Protein AF-A0AAJ7J3C4-F1 (afdb_monomer_lite)

Radius of gyration: 23.17 Å; chains: 1; bounding box: 65×48×84 Å

Foldseek 3Di:
DPDADDQPDAEDEDEDQVAAEDDLCPLARHQHQHHEYHYDHYNHAEDDQSVLVNNQNHAEYEYYYDNYQHAAYADSWDDLEGPDPRTHAYQYYAQAPYEYADALRCLVLVVNLVSNLVHLVVVVVVVVVVPVPDDDDDDPPDPSPPPVRLVRQCRYFHPNPPGHGNNVCSVPPYCNDPDPPDPPPDPPPDDPPDPDDPPPPDDD

Organism: NCBI:txid156304

InterPro domains:
  IPR032675 Leucine-rich repeat domain superfamily [G3DSA:3.80.10.10] (1-176)

Secondary structure (DSSP, 8-state):
--S---TT--EEEEEETT-----TTTTTT---SEEEEEEEEE---EE-THHHHT-TT--EEEEEEES----EE-----SSSTT-TT--EEEEEE-TT-EE--STTTTHHHHHHHHHHHHHHHHHHHHHHHHTS------TT--TT--HHHHHHHS-EETTTTT-BHHHHHHHT----S---------S-----SSSSSSSSS--

pLDDT: mean 82.25, std 18.56, range [38.56, 98.06]

Sequence (204 aa):
MKGRFPNKLFNVTLTGRALKDISPDILRGIRNPHLHFGMYNTSVSTVPKDVFDNAEWVRNVTVHLHHSDVRTLNNPSNGYKPGVPGKRFLLKLTVAGNYFTCDCDIGWMEDWQRKHRQYQEDRCTTYSEFKNFERDEEDDEFDCWDNGWDDDLRESFCLNKNNMSVLEALKTDLECGWGAADSVQAPHRSLLFFFFFFFVTVIY

Structure (mmCIF, N/CA/C/O backbone):
data_AF-A0AAJ7J3C4-F1
#
_entry.id   AF-A0AAJ7J3C4-F1
#
loop_
_atom_site.group_PDB
_atom_site.id
_atom_site.type_symbol
_atom_site.label_atom_id
_atom_site.label_alt_id
_atom_site.label_comp_id
_atom_site.label_asym_id
_atom_site.label_entity_id
_atom_site.label_seq_id
_atom_site.pdbx_PDB_ins_code
_atom_site.Cartn_x
_atom_site.Cartn_y
_atom_site.Cartn_z
_atom_site.occupancy
_atom_site.B_iso_or_equiv
_atom_site.auth_seq_id
_atom_site.auth_comp_id
_atom_site.auth_asym_id
_atom_site.auth_atom_id
_atom_site.pdbx_PDB_model_num
ATOM 1 N N . MET A 1 1 ? 3.511 -17.765 -4.294 1.00 56.00 1 MET A N 1
ATOM 2 C CA . MET A 1 1 ? 3.563 -18.740 -5.418 1.00 56.00 1 MET A CA 1
ATOM 3 C C . MET A 1 1 ? 5.011 -18.975 -5.843 1.00 56.00 1 MET A C 1
ATOM 5 O O . MET A 1 1 ? 5.802 -18.043 -5.787 1.00 56.00 1 MET A O 1
ATOM 9 N N . LYS A 1 2 ? 5.386 -20.193 -6.262 1.00 68.44 2 LYS A N 1
ATOM 10 C CA . LYS A 1 2 ? 6.711 -20.451 -6.857 1.00 68.44 2 LYS A CA 1
ATOM 11 C C . LYS A 1 2 ? 6.602 -20.294 -8.374 1.00 68.44 2 LYS A C 1
ATOM 13 O O . LYS A 1 2 ? 6.032 -21.155 -9.032 1.00 68.44 2 LYS A O 1
ATOM 18 N N . GLY A 1 3 ? 7.098 -19.188 -8.919 1.00 85.00 3 GLY A N 1
ATOM 19 C CA . GLY A 1 3 ? 7.052 -18.930 -10.357 1.00 85.00 3 GLY A CA 1
ATOM 20 C C . GLY A 1 3 ? 7.262 -17.460 -10.701 1.00 85.00 3 GLY A C 1
ATOM 21 O O . GLY A 1 3 ? 7.328 -16.608 -9.820 1.00 85.00 3 GLY A O 1
ATOM 22 N N . ARG A 1 4 ? 7.390 -17.168 -11.996 1.00 92.38 4 ARG A N 1
ATOM 23 C CA . ARG A 1 4 ? 7.433 -15.798 -12.521 1.00 92.38 4 ARG A CA 1
ATOM 24 C C . ARG A 1 4 ? 6.117 -15.508 -13.226 1.00 92.38 4 ARG A C 1
ATOM 26 O O . ARG A 1 4 ? 5.722 -16.278 -14.099 1.00 92.38 4 ARG A O 1
ATOM 33 N N . PHE A 1 5 ? 5.486 -14.384 -12.909 1.00 94.38 5 PHE A N 1
ATOM 34 C CA . PHE A 1 5 ? 4.333 -13.905 -13.665 1.00 94.38 5 PHE A CA 1
ATOM 35 C C . PHE A 1 5 ? 4.769 -13.348 -15.031 1.00 94.38 5 PHE A C 1
ATOM 37 O O . PHE A 1 5 ? 5.939 -12.975 -15.207 1.00 94.38 5 PHE A O 1
ATOM 44 N N . PRO A 1 6 ? 3.869 -13.276 -16.028 1.00 95.19 6 PRO A N 1
ATOM 45 C CA . PRO A 1 6 ? 4.148 -12.617 -17.303 1.00 95.19 6 PRO A CA 1
ATOM 46 C C . PRO A 1 6 ? 4.617 -11.165 -17.114 1.00 95.19 6 PRO A C 1
ATOM 48 O O . PRO A 1 6 ? 4.093 -10.451 -16.266 1.00 95.19 6 PRO A O 1
ATOM 51 N N . ASN A 1 7 ? 5.563 -10.694 -17.936 1.00 95.44 7 ASN A N 1
ATOM 52 C CA . ASN A 1 7 ? 6.102 -9.322 -17.838 1.00 95.44 7 ASN A CA 1
ATOM 53 C C . ASN A 1 7 ? 5.032 -8.230 -18.021 1.00 95.44 7 ASN A C 1
ATOM 55 O O . ASN A 1 7 ? 5.183 -7.119 -17.523 1.00 95.44 7 ASN A O 1
ATOM 59 N N . LYS A 1 8 ? 3.956 -8.545 -18.749 1.00 96.38 8 LYS A N 1
ATOM 60 C CA . LYS A 1 8 ? 2.847 -7.625 -19.019 1.00 96.38 8 LYS A CA 1
ATOM 61 C C . LYS A 1 8 ? 1.764 -7.639 -17.934 1.00 96.38 8 LYS A C 1
ATOM 63 O O . LYS A 1 8 ? 0.839 -6.849 -18.033 1.00 96.38 8 LYS A O 1
ATOM 68 N N . LEU A 1 9 ? 1.839 -8.520 -16.932 1.00 96.50 9 LEU A N 1
ATOM 69 C CA . LEU A 1 9 ? 0.850 -8.544 -15.854 1.00 96.50 9 LEU A CA 1
ATOM 70 C C . LEU A 1 9 ? 1.076 -7.348 -14.925 1.00 96.50 9 LEU A C 1
ATOM 72 O O . LEU A 1 9 ? 2.090 -7.305 -14.233 1.00 96.50 9 LEU A O 1
ATOM 76 N N . PHE A 1 10 ? 0.124 -6.418 -14.905 1.00 96.50 10 PHE A N 1
ATOM 77 C CA . PHE A 1 10 ? 0.152 -5.236 -14.040 1.00 96.50 10 PHE A CA 1
ATOM 78 C C . PHE A 1 10 ? -1.091 -5.103 -13.154 1.00 96.50 10 PHE A C 1
ATOM 80 O O . PHE A 1 10 ? -1.044 -4.366 -12.184 1.00 96.50 10 PHE A O 1
ATOM 87 N N . ASN A 1 11 ? -2.196 -5.791 -13.455 1.00 97.94 11 ASN A N 1
ATOM 88 C CA . ASN A 1 11 ? -3.436 -5.714 -12.680 1.00 97.94 11 ASN A CA 1
ATOM 89 C C . ASN A 1 11 ? -3.712 -7.057 -11.992 1.00 97.94 11 ASN A C 1
ATOM 91 O O . ASN A 1 11 ? -3.783 -8.093 -12.654 1.00 97.94 11 ASN A O 1
ATOM 95 N N . VAL A 1 12 ? -3.856 -7.026 -10.668 1.00 96.75 12 VAL A N 1
ATOM 96 C CA . VAL A 1 12 ? -4.218 -8.166 -9.827 1.00 96.75 12 VAL A CA 1
ATOM 97 C C . VAL A 1 12 ? -5.393 -7.745 -8.955 1.00 96.75 12 VAL A C 1
ATOM 99 O O . VAL A 1 12 ? -5.221 -6.972 -8.017 1.00 96.75 12 VAL A O 1
ATOM 102 N N . THR A 1 13 ? -6.582 -8.267 -9.250 1.00 96.56 13 THR A N 1
ATOM 103 C CA . THR A 1 13 ? -7.790 -8.017 -8.454 1.00 96.56 13 THR A CA 1
ATOM 104 C C . THR A 1 13 ? -8.270 -9.315 -7.815 1.00 96.56 13 THR A C 1
ATOM 106 O O . THR A 1 13 ? -8.479 -10.312 -8.507 1.00 96.56 13 THR A O 1
ATOM 109 N N . LEU A 1 14 ? -8.448 -9.305 -6.495 1.00 95.75 14 LEU A N 1
ATOM 110 C CA . LEU A 1 14 ? -8.969 -10.428 -5.720 1.00 95.75 14 LEU A CA 1
ATOM 111 C C . LEU A 1 14 ? -10.430 -10.171 -5.359 1.00 95.75 14 LEU A C 1
ATOM 113 O O . LEU A 1 14 ? -10.781 -9.083 -4.903 1.00 95.75 14 LEU A O 1
ATOM 117 N N . THR A 1 15 ? -11.284 -11.177 -5.551 1.00 95.69 15 THR A N 1
ATOM 118 C CA . THR A 1 15 ? -12.716 -11.063 -5.256 1.00 95.69 15 THR A CA 1
ATOM 119 C C . THR A 1 15 ? -13.266 -12.317 -4.594 1.00 95.69 15 THR A C 1
ATOM 121 O O . THR A 1 15 ? -12.734 -13.414 -4.773 1.00 95.69 15 THR A O 1
ATOM 124 N N . GLY A 1 16 ? -14.353 -12.147 -3.840 1.00 94.38 16 GLY A N 1
ATOM 125 C CA . GLY A 1 16 ? -15.137 -13.243 -3.280 1.00 94.38 16 GLY A CA 1
ATOM 126 C C . GLY A 1 16 ? -15.104 -13.305 -1.754 1.00 94.38 16 GLY A C 1
ATOM 127 O O . GLY A 1 16 ? -14.047 -13.342 -1.127 1.00 94.38 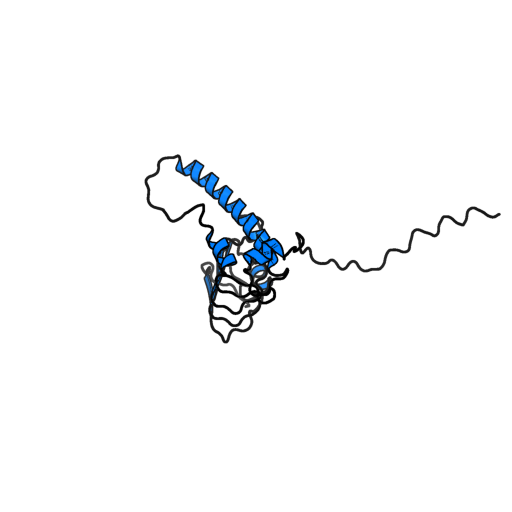16 GLY A O 1
ATOM 128 N N . ARG A 1 17 ? -16.292 -13.416 -1.149 1.00 93.75 17 ARG A N 1
ATOM 129 C CA . ARG A 1 17 ? -16.499 -13.428 0.314 1.00 93.75 17 ARG A CA 1
ATOM 130 C C . ARG A 1 17 ? -15.908 -14.645 1.026 1.00 93.75 17 ARG A C 1
ATOM 132 O O . ARG A 1 17 ? -15.721 -14.634 2.234 1.00 93.75 17 ARG A O 1
ATOM 139 N N . ALA A 1 18 ? -15.624 -15.717 0.289 1.00 95.88 18 ALA A N 1
ATOM 140 C CA . ALA A 1 18 ? -14.957 -16.888 0.851 1.00 95.88 18 ALA A CA 1
ATOM 141 C C . ALA A 1 18 ? -13.453 -16.651 1.090 1.00 95.88 18 ALA A C 1
ATOM 143 O O . ALA A 1 18 ? -12.836 -17.412 1.834 1.00 95.88 18 ALA A O 1
ATOM 144 N N . LEU A 1 19 ? -12.867 -15.611 0.480 1.00 95.50 19 LEU A N 1
ATOM 145 C CA . LEU A 1 19 ? -11.480 -15.225 0.71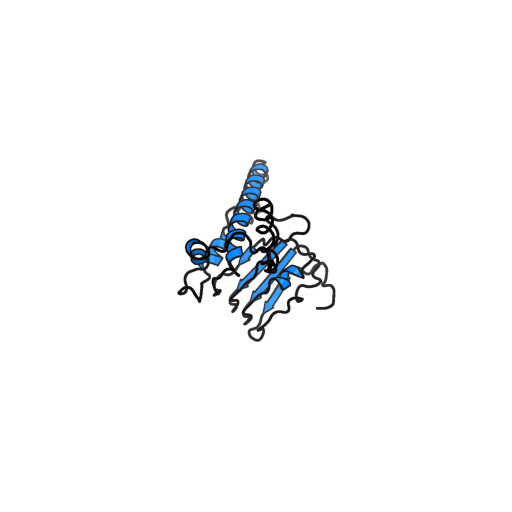1 1.00 95.50 19 LEU A CA 1
ATOM 146 C C . LEU A 1 19 ? -11.373 -14.525 2.070 1.00 95.50 19 LEU A C 1
ATOM 148 O O . LEU A 1 19 ? -11.878 -13.416 2.238 1.00 95.50 19 LEU A O 1
ATOM 152 N N . LYS A 1 20 ? -10.730 -15.199 3.026 1.00 94.62 20 LYS A N 1
ATOM 153 C CA . LYS A 1 20 ? -10.560 -14.734 4.413 1.00 94.62 20 LYS A CA 1
ATOM 154 C C . LYS A 1 20 ? -9.136 -14.306 4.746 1.00 94.62 20 LYS A C 1
ATOM 156 O O . LYS A 1 20 ? -8.932 -13.579 5.708 1.00 94.62 20 LYS A O 1
ATOM 161 N N . ASP A 1 21 ? -8.169 -14.774 3.966 1.00 94.50 21 ASP A N 1
ATOM 162 C CA . ASP A 1 21 ? -6.751 -14.518 4.184 1.00 94.50 21 ASP A CA 1
ATOM 163 C C . ASP A 1 21 ? -6.029 -14.347 2.844 1.00 94.50 21 ASP A C 1
ATOM 165 O O . ASP A 1 21 ? -6.485 -14.845 1.807 1.00 94.50 21 ASP A O 1
ATOM 169 N N . ILE A 1 22 ? -4.906 -13.636 2.875 1.00 94.62 22 ILE A N 1
ATOM 170 C CA . ILE A 1 22 ? -4.058 -13.365 1.724 1.00 94.62 22 ILE A CA 1
ATOM 171 C C . ILE A 1 22 ? -2.633 -13.834 2.005 1.00 94.62 22 ILE A C 1
ATOM 173 O O . ILE A 1 22 ? -1.995 -13.457 2.982 1.00 94.62 22 ILE A O 1
ATOM 177 N N . SER A 1 23 ? -2.100 -14.657 1.103 1.00 94.69 23 SER A N 1
ATOM 178 C CA . SER A 1 23 ? -0.726 -15.134 1.240 1.00 94.69 23 SER A CA 1
ATOM 179 C C . SER A 1 23 ? 0.275 -13.977 1.081 1.00 94.69 23 SER A C 1
ATOM 181 O O . SER A 1 23 ? 0.196 -13.256 0.081 1.00 94.69 23 SER A O 1
ATOM 183 N N . PRO A 1 24 ? 1.289 -13.866 1.961 1.00 95.69 24 PRO A N 1
ATOM 184 C CA . PRO A 1 24 ? 2.399 -12.920 1.808 1.00 95.69 24 PRO A CA 1
ATOM 185 C C . PRO A 1 24 ? 3.118 -13.012 0.453 1.00 95.69 24 PRO A C 1
ATOM 187 O O . PRO A 1 24 ? 3.606 -12.020 -0.078 1.00 95.69 24 PRO A O 1
ATOM 190 N N . ASP A 1 25 ? 3.162 -14.205 -0.147 1.00 95.31 25 ASP A N 1
ATOM 191 C CA . ASP A 1 25 ? 3.842 -14.478 -1.418 1.00 95.31 25 ASP A CA 1
ATOM 192 C C . ASP A 1 25 ? 2.919 -14.339 -2.649 1.00 95.31 25 ASP A C 1
ATOM 194 O O . ASP A 1 25 ? 3.245 -14.864 -3.725 1.00 95.31 25 ASP A O 1
ATOM 198 N N . ILE A 1 26 ? 1.734 -13.729 -2.527 1.00 95.38 26 ILE A N 1
ATOM 199 C CA . ILE A 1 26 ? 0.754 -13.683 -3.629 1.00 95.38 26 ILE A CA 1
ATOM 200 C C . ILE A 1 26 ? 1.237 -12.846 -4.821 1.00 95.38 26 ILE A C 1
ATOM 202 O O . ILE A 1 26 ? 1.004 -13.224 -5.966 1.00 95.38 26 ILE A O 1
ATOM 206 N N . LEU A 1 27 ? 1.974 -11.762 -4.559 1.00 95.88 27 LEU A N 1
ATOM 207 C CA . LEU A 1 27 ? 2.565 -10.894 -5.586 1.00 95.88 27 LEU A CA 1
ATOM 208 C C . LEU A 1 27 ? 4.006 -11.284 -5.944 1.00 95.88 27 LEU A C 1
ATOM 210 O O . LEU A 1 27 ? 4.655 -10.635 -6.770 1.00 95.88 27 LEU A O 1
ATOM 214 N N . ARG A 1 28 ? 4.527 -12.357 -5.342 1.00 95.62 28 ARG A N 1
ATOM 215 C CA . ARG A 1 28 ? 5.891 -12.808 -5.596 1.00 95.62 28 ARG A CA 1
ATOM 216 C C . ARG A 1 28 ? 6.063 -13.216 -7.053 1.00 95.62 28 ARG A C 1
ATOM 218 O O . ARG A 1 28 ? 5.311 -14.032 -7.580 1.00 95.62 28 ARG A O 1
ATOM 225 N N . GLY A 1 29 ? 7.104 -12.684 -7.688 1.00 94.38 29 GLY A N 1
ATOM 226 C CA . GLY A 1 29 ? 7.417 -12.961 -9.089 1.00 94.38 29 GLY A CA 1
ATOM 227 C C . GLY A 1 29 ? 6.694 -12.056 -10.089 1.00 94.38 29 GLY A C 1
ATOM 228 O O . GLY A 1 29 ? 6.823 -12.296 -11.295 1.00 94.38 29 GLY A O 1
ATOM 229 N N . ILE A 1 30 ? 5.956 -11.034 -9.629 1.00 95.81 30 ILE A N 1
ATOM 230 C CA . ILE A 1 30 ? 5.515 -9.927 -10.488 1.00 95.81 30 ILE A CA 1
ATOM 231 C C . ILE A 1 30 ? 6.755 -9.183 -10.979 1.00 95.81 30 ILE A C 1
ATOM 233 O O . ILE A 1 30 ? 7.688 -8.935 -10.218 1.00 95.81 30 ILE A O 1
ATOM 237 N N . ARG A 1 31 ? 6.773 -8.873 -12.278 1.00 95.56 31 ARG A N 1
ATOM 238 C CA . ARG A 1 31 ? 7.911 -8.239 -12.965 1.00 95.56 31 ARG A CA 1
ATOM 239 C C . ARG A 1 31 ? 7.581 -6.879 -13.564 1.00 95.56 31 ARG A C 1
ATOM 241 O O . ARG A 1 31 ? 8.489 -6.179 -13.999 1.00 95.56 31 ARG A O 1
ATOM 248 N N . ASN A 1 32 ? 6.300 -6.521 -13.624 1.00 97.12 32 ASN A N 1
ATOM 249 C CA . ASN A 1 32 ? 5.905 -5.222 -14.133 1.00 97.12 32 ASN A CA 1
ATOM 250 C C . ASN A 1 32 ? 6.238 -4.143 -13.088 1.00 97.12 32 ASN A C 1
ATOM 252 O O . ASN A 1 32 ? 5.913 -4.330 -11.914 1.00 97.12 32 ASN A O 1
ATOM 256 N N . PRO A 1 33 ? 6.883 -3.030 -13.477 1.00 96.50 33 PRO A N 1
ATOM 257 C CA . PRO A 1 33 ? 7.163 -1.936 -12.554 1.00 96.50 33 PRO A CA 1
ATOM 258 C C . PRO A 1 33 ? 5.895 -1.215 -12.074 1.00 96.50 33 PRO A C 1
ATOM 260 O O . PRO A 1 33 ? 5.948 -0.542 -11.046 1.00 96.50 33 PRO A O 1
ATOM 263 N N . HIS A 1 34 ? 4.769 -1.364 -12.771 1.00 96.56 34 HIS A N 1
ATOM 264 C CA . HIS A 1 34 ? 3.459 -0.860 -12.379 1.00 96.56 34 HIS A CA 1
ATOM 265 C C . HIS A 1 34 ? 2.582 -2.010 -11.882 1.00 96.56 34 HIS A C 1
ATOM 267 O O . HIS A 1 34 ? 2.454 -3.045 -12.538 1.00 96.56 34 HIS A O 1
ATOM 273 N N . LEU A 1 35 ? 1.960 -1.812 -10.724 1.00 97.50 35 LEU A N 1
ATOM 274 C CA . LEU A 1 35 ? 1.030 -2.754 -10.123 1.00 97.50 35 LEU A CA 1
ATOM 275 C C . LEU A 1 35 ? -0.250 -2.033 -9.706 1.00 97.50 35 LEU A C 1
ATOM 277 O O . LEU A 1 35 ? -0.210 -1.108 -8.903 1.00 97.50 35 LEU A O 1
ATOM 281 N N . HIS A 1 36 ? -1.381 -2.524 -10.189 1.00 98.06 36 HIS A N 1
ATOM 282 C CA . HIS A 1 36 ? -2.716 -2.208 -9.712 1.00 98.06 36 HIS A CA 1
ATOM 283 C C . HIS A 1 36 ? -3.191 -3.402 -8.893 1.00 98.06 36 HIS A C 1
ATOM 285 O O . HIS A 1 36 ? -3.441 -4.478 -9.439 1.00 98.06 36 HIS A O 1
ATOM 291 N N . PHE A 1 37 ? -3.250 -3.224 -7.580 1.00 97.69 37 PHE A N 1
ATOM 292 C CA . PHE A 1 37 ? -3.722 -4.226 -6.641 1.00 97.69 37 PHE A CA 1
ATOM 293 C C . PHE A 1 37 ? -5.133 -3.860 -6.188 1.00 97.69 37 PHE A C 1
ATOM 295 O O . PHE A 1 37 ? -5.350 -2.791 -5.622 1.00 97.69 37 PHE A O 1
ATOM 302 N N . GLY A 1 38 ? -6.089 -4.739 -6.461 1.00 96.69 38 GLY A N 1
ATOM 303 C CA . GLY A 1 38 ? -7.496 -4.540 -6.147 1.00 96.69 38 GLY A CA 1
ATOM 304 C C . GLY A 1 38 ? -8.033 -5.615 -5.214 1.00 96.69 38 GLY A C 1
ATOM 305 O O . GLY A 1 38 ? -7.709 -6.795 -5.359 1.00 96.69 38 GLY A O 1
ATOM 306 N N . MET A 1 39 ? -8.910 -5.226 -4.297 1.00 95.50 39 MET A N 1
ATOM 307 C CA . MET A 1 39 ? -9.738 -6.143 -3.522 1.00 95.50 39 MET A CA 1
ATOM 308 C C . MET A 1 39 ? -11.179 -5.657 -3.535 1.00 95.50 39 MET A C 1
ATOM 310 O O . MET A 1 39 ? -11.461 -4.487 -3.261 1.00 95.50 39 MET A O 1
ATOM 314 N N . TYR A 1 40 ? -12.086 -6.566 -3.878 1.00 94.19 40 TYR A N 1
ATOM 315 C CA . TYR A 1 40 ? -13.504 -6.257 -3.970 1.00 94.19 40 TYR A CA 1
ATOM 316 C C . TYR A 1 40 ? -14.362 -7.389 -3.422 1.00 94.19 40 TYR A C 1
ATOM 318 O O . TYR A 1 40 ? -14.246 -8.536 -3.862 1.00 94.19 40 TYR A O 1
ATOM 326 N N . ASN A 1 41 ? -15.267 -7.060 -2.495 1.00 93.38 41 ASN A N 1
ATOM 327 C CA . ASN A 1 41 ? -16.217 -8.013 -1.919 1.00 93.38 41 ASN A CA 1
ATOM 328 C C . ASN A 1 41 ? -15.509 -9.256 -1.341 1.00 93.38 41 ASN A C 1
ATOM 330 O O . ASN A 1 41 ? -15.885 -10.398 -1.624 1.00 93.38 41 ASN A O 1
ATOM 334 N N . THR A 1 42 ? -14.436 -9.017 -0.582 1.00 95.19 42 THR A N 1
ATOM 335 C CA . THR A 1 42 ? -13.648 -10.038 0.127 1.00 95.19 42 THR A CA 1
ATOM 336 C C . THR A 1 42 ? -13.836 -9.920 1.634 1.00 95.19 42 THR A C 1
ATOM 338 O O . THR A 1 42 ? -14.045 -8.813 2.128 1.00 95.19 42 THR A O 1
ATOM 341 N N . SER A 1 43 ? -13.657 -11.026 2.359 1.00 95.88 43 SER A N 1
ATOM 342 C CA . SER A 1 43 ? -13.708 -11.061 3.829 1.00 95.88 43 SER A CA 1
ATOM 343 C C . SER A 1 43 ? -12.320 -11.120 4.477 1.00 95.88 43 SER A C 1
ATOM 345 O O . SER A 1 43 ? -12.159 -11.637 5.582 1.00 95.88 43 SER A O 1
ATOM 347 N N . VAL A 1 44 ? -11.302 -10.617 3.775 1.00 96.25 44 VAL A N 1
ATOM 348 C CA . VAL A 1 44 ? -9.935 -10.484 4.288 1.00 96.25 44 VAL A CA 1
ATOM 349 C C . VAL A 1 44 ? -9.884 -9.309 5.255 1.00 96.25 44 VAL A C 1
ATOM 351 O O . VAL A 1 44 ? -10.237 -8.195 4.878 1.00 96.25 44 VAL A O 1
ATOM 354 N N . SER A 1 45 ? -9.411 -9.543 6.479 1.00 95.69 45 SER A N 1
ATOM 355 C CA . SER A 1 45 ? -9.309 -8.497 7.505 1.00 95.69 45 SER A CA 1
ATOM 356 C C . SER A 1 45 ? -8.038 -7.661 7.394 1.00 95.69 45 SER A C 1
ATOM 358 O O . SER A 1 45 ? -8.052 -6.477 7.719 1.00 95.69 45 SER A O 1
ATOM 360 N N . THR A 1 46 ? -6.932 -8.259 6.957 1.00 96.25 46 THR A N 1
ATOM 361 C CA . THR A 1 46 ? -5.613 -7.624 7.004 1.00 96.25 46 THR A CA 1
ATOM 362 C C . THR A 1 46 ? -4.877 -7.862 5.698 1.00 96.25 46 THR A C 1
ATOM 364 O O . THR A 1 46 ? -4.810 -8.991 5.217 1.00 96.25 46 THR A O 1
ATOM 367 N N . VAL A 1 47 ? -4.303 -6.800 5.138 1.00 97.00 47 VAL A N 1
ATOM 368 C CA . VAL A 1 47 ? -3.369 -6.887 4.012 1.00 97.00 47 VAL A CA 1
ATOM 369 C C . VAL A 1 47 ? -1.958 -6.651 4.561 1.00 97.00 47 VAL A C 1
ATOM 371 O O . VAL A 1 47 ? -1.606 -5.497 4.827 1.00 97.00 47 VAL A O 1
ATOM 374 N N . PRO A 1 48 ? -1.161 -7.719 4.767 1.00 95.88 48 PRO A N 1
ATOM 375 C CA . PRO A 1 48 ? 0.134 -7.613 5.418 1.00 95.88 48 PRO A CA 1
ATOM 376 C C . PRO A 1 48 ? 1.163 -6.932 4.517 1.00 95.88 48 PRO A C 1
ATOM 378 O O . PRO A 1 48 ? 1.135 -7.063 3.291 1.00 95.88 48 PRO A O 1
ATOM 381 N N . LYS A 1 49 ? 2.129 -6.255 5.144 1.00 94.94 49 LYS A N 1
ATOM 382 C CA . LYS A 1 49 ? 3.220 -5.533 4.465 1.00 94.94 49 LYS A CA 1
ATOM 383 C C . LYS A 1 49 ? 3.990 -6.421 3.478 1.00 94.94 49 LYS A C 1
ATOM 385 O O . LYS A 1 49 ? 4.342 -5.981 2.381 1.00 94.94 49 LYS A O 1
ATOM 390 N N . ASP A 1 50 ? 4.172 -7.689 3.843 1.00 95.88 50 ASP A N 1
ATOM 391 C CA . ASP A 1 50 ? 4.912 -8.682 3.065 1.00 95.88 50 ASP A CA 1
ATOM 392 C C . ASP A 1 50 ? 4.343 -8.907 1.659 1.00 95.88 50 ASP A C 1
ATOM 394 O O . ASP A 1 50 ? 5.101 -9.197 0.734 1.00 95.88 50 ASP A O 1
ATOM 398 N N . VAL A 1 51 ? 3.030 -8.713 1.466 1.00 96.75 51 VAL A N 1
ATOM 399 C CA . VAL A 1 51 ? 2.392 -8.783 0.139 1.00 96.75 51 VAL A CA 1
ATOM 400 C C . VAL A 1 51 ? 3.106 -7.852 -0.840 1.00 96.75 51 VAL A C 1
ATOM 402 O O . VAL A 1 51 ? 3.416 -8.252 -1.962 1.00 96.75 51 VAL A O 1
ATOM 405 N N . PHE A 1 52 ? 3.427 -6.632 -0.403 1.00 96.62 52 PHE A N 1
ATOM 406 C CA . PHE A 1 52 ? 4.092 -5.623 -1.224 1.00 96.62 52 PHE A CA 1
ATOM 407 C C . PHE A 1 52 ? 5.620 -5.701 -1.150 1.00 96.62 52 PHE A C 1
ATOM 409 O O . PHE A 1 52 ? 6.289 -5.370 -2.130 1.00 96.62 52 PHE A O 1
ATOM 416 N N . ASP A 1 53 ? 6.199 -6.154 -0.034 1.00 95.06 53 ASP A N 1
ATOM 417 C CA . ASP A 1 53 ? 7.650 -6.369 0.051 1.00 95.06 53 ASP A CA 1
ATOM 418 C C . ASP A 1 53 ? 8.132 -7.463 -0.900 1.00 95.06 53 ASP A C 1
ATOM 420 O O . ASP A 1 53 ? 9.158 -7.283 -1.559 1.00 95.06 53 ASP A O 1
ATOM 424 N N . ASN A 1 54 ? 7.350 -8.533 -1.054 1.00 95.25 54 ASN A N 1
ATOM 425 C CA . ASN A 1 54 ? 7.647 -9.634 -1.970 1.00 95.25 54 ASN A CA 1
ATOM 426 C C . ASN A 1 54 ? 7.444 -9.271 -3.456 1.00 95.25 54 ASN A C 1
ATOM 428 O O . ASN A 1 54 ? 7.792 -10.055 -4.346 1.00 95.25 54 ASN A O 1
ATOM 432 N N . ALA A 1 55 ? 6.915 -8.080 -3.755 1.00 95.12 55 ALA A N 1
ATOM 433 C CA . ALA A 1 55 ? 6.780 -7.540 -5.106 1.00 95.12 55 ALA A CA 1
ATOM 434 C C . ALA A 1 55 ? 8.055 -6.774 -5.532 1.00 95.12 55 ALA A C 1
ATOM 436 O O . ALA A 1 55 ? 8.035 -5.571 -5.790 1.00 95.12 55 ALA A O 1
ATOM 437 N N . GLU A 1 56 ? 9.187 -7.480 -5.599 1.00 92.50 56 GLU A N 1
ATOM 438 C CA . GLU A 1 56 ? 10.548 -6.917 -5.724 1.00 92.50 56 GLU A CA 1
ATOM 439 C C . GLU A 1 56 ? 10.768 -5.962 -6.916 1.00 92.50 56 GLU A C 1
ATOM 441 O O . GLU A 1 56 ? 11.543 -5.008 -6.823 1.00 92.50 56 GLU A O 1
ATOM 446 N N . TRP A 1 57 ? 10.105 -6.218 -8.047 1.00 94.25 57 TRP A N 1
ATOM 447 C CA . TRP A 1 57 ? 10.286 -5.464 -9.297 1.00 94.25 57 TRP A CA 1
ATOM 448 C C . TRP A 1 57 ? 9.345 -4.273 -9.431 1.00 94.25 57 TRP A C 1
ATOM 450 O O . TRP A 1 57 ? 9.563 -3.405 -10.280 1.00 94.25 57 TRP A O 1
ATOM 460 N N . VAL A 1 58 ? 8.295 -4.242 -8.615 1.00 96.69 58 VAL A N 1
ATOM 461 C CA . VAL A 1 58 ? 7.309 -3.173 -8.647 1.00 96.69 58 VAL A CA 1
ATOM 462 C C . VAL A 1 58 ? 7.980 -1.886 -8.176 1.00 96.69 58 VAL A C 1
ATOM 464 O O . VAL A 1 58 ? 8.855 -1.899 -7.313 1.00 96.69 58 VAL A O 1
ATOM 467 N N . ARG A 1 59 ? 7.602 -0.764 -8.783 1.00 96.50 59 ARG A N 1
ATOM 468 C CA . ARG A 1 59 ? 8.058 0.595 -8.455 1.00 96.50 59 ARG A CA 1
ATOM 469 C C . ARG A 1 59 ? 6.882 1.508 -8.151 1.00 96.50 59 ARG A C 1
ATOM 471 O O . ARG A 1 59 ? 6.961 2.323 -7.240 1.00 96.50 59 ARG A O 1
ATOM 478 N N . ASN A 1 60 ? 5.793 1.318 -8.881 1.00 96.06 60 ASN A N 1
ATOM 479 C CA . ASN A 1 60 ? 4.587 2.116 -8.827 1.00 96.06 60 ASN A CA 1
ATOM 480 C C . ASN A 1 60 ? 3.425 1.211 -8.433 1.00 96.06 60 ASN A C 1
ATOM 482 O O . ASN A 1 60 ? 3.101 0.271 -9.159 1.00 96.06 60 ASN A O 1
ATOM 486 N N . VAL A 1 61 ? 2.815 1.486 -7.286 1.00 96.81 61 VAL A N 1
ATOM 487 C CA . VAL A 1 61 ? 1.686 0.711 -6.766 1.00 96.81 61 VAL A CA 1
ATOM 488 C C . VAL A 1 61 ? 0.438 1.580 -6.788 1.00 96.81 61 VAL A C 1
ATOM 490 O O . VAL A 1 61 ? 0.492 2.748 -6.427 1.00 96.81 61 VAL A O 1
ATOM 493 N N . THR A 1 62 ? -0.688 1.007 -7.176 1.00 96.50 62 THR A N 1
ATOM 494 C CA . THR A 1 62 ? -2.023 1.554 -6.947 1.00 96.50 62 THR A CA 1
ATOM 495 C C . THR A 1 62 ? -2.819 0.528 -6.157 1.00 96.50 62 THR A C 1
ATOM 497 O O . THR A 1 62 ? -2.781 -0.656 -6.494 1.00 96.50 62 THR A O 1
ATOM 500 N N . VAL A 1 63 ? -3.513 0.968 -5.109 1.00 97.00 63 VAL A N 1
ATOM 501 C CA . VAL A 1 63 ? -4.342 0.108 -4.261 1.00 97.00 63 VAL A CA 1
ATOM 502 C C . VAL A 1 63 ? -5.803 0.534 -4.361 1.00 97.00 63 VAL A C 1
ATOM 504 O O . VAL A 1 63 ? -6.146 1.687 -4.096 1.00 97.00 63 VAL A O 1
ATOM 507 N N . HIS A 1 64 ? -6.656 -0.427 -4.709 1.00 95.62 64 HIS A N 1
ATOM 508 C CA . HIS A 1 64 ? -8.103 -0.272 -4.750 1.00 95.62 64 HIS A CA 1
ATOM 509 C C . HIS A 1 64 ? -8.768 -1.224 -3.761 1.00 95.62 64 HIS A C 1
ATOM 511 O O . HIS A 1 64 ? -8.824 -2.429 -4.002 1.00 95.62 64 HIS A O 1
ATOM 517 N N . LEU A 1 65 ? -9.277 -0.693 -2.652 1.00 95.06 65 LEU A N 1
ATOM 518 C CA . LEU A 1 65 ? -10.100 -1.433 -1.703 1.00 95.06 65 LEU A CA 1
ATOM 519 C C . LEU A 1 65 ? -11.517 -0.890 -1.788 1.00 95.06 65 LEU A C 1
ATOM 521 O O . LEU A 1 65 ? -11.768 0.265 -1.468 1.00 95.06 65 LEU A O 1
ATOM 525 N N . HIS A 1 66 ? -12.460 -1.722 -2.206 1.00 87.94 66 HIS A N 1
ATOM 526 C CA . HIS A 1 66 ? -13.848 -1.300 -2.336 1.00 87.94 66 HIS A CA 1
ATOM 527 C C . HIS A 1 66 ? -14.764 -2.390 -1.795 1.00 87.94 66 HIS A C 1
ATOM 529 O O . HIS A 1 66 ? -14.606 -3.561 -2.152 1.00 87.94 66 HIS A O 1
ATOM 535 N N . HIS A 1 67 ? -15.712 -2.017 -0.930 1.00 83.50 67 HIS A N 1
ATOM 536 C CA . HIS A 1 67 ? -16.654 -2.956 -0.309 1.00 83.50 67 HIS A CA 1
ATOM 537 C C . HIS A 1 67 ? -15.963 -4.225 0.231 1.00 83.50 67 HIS A C 1
ATOM 539 O O . HIS A 1 67 ? -16.386 -5.345 -0.064 1.00 83.50 67 HIS A O 1
ATOM 545 N N . SER A 1 68 ? -14.842 -4.066 0.936 1.00 87.50 68 SER A N 1
ATOM 546 C CA . SER A 1 68 ? -14.069 -5.177 1.497 1.00 87.50 68 SER A CA 1
ATOM 547 C C . SER A 1 68 ? -14.037 -5.085 3.022 1.00 87.50 68 SER A C 1
ATOM 549 O O . SER A 1 68 ? -14.095 -3.996 3.583 1.00 87.50 68 SER A O 1
ATOM 551 N N . ASP A 1 69 ? -13.905 -6.221 3.708 1.00 91.50 69 ASP A N 1
ATOM 552 C CA . ASP A 1 69 ? -13.834 -6.262 5.180 1.00 91.50 69 ASP A CA 1
ATOM 553 C C . ASP A 1 69 ? -12.432 -5.924 5.731 1.00 91.50 69 ASP A C 1
ATOM 555 O O . ASP A 1 69 ? -12.104 -6.276 6.868 1.00 91.50 69 ASP A O 1
ATOM 559 N N . VAL A 1 70 ? -11.595 -5.249 4.934 1.00 95.25 70 VAL A N 1
ATOM 560 C CA . VAL A 1 70 ? -10.219 -4.908 5.303 1.00 95.25 70 VAL A CA 1
ATOM 561 C C . VAL A 1 70 ? -10.251 -3.897 6.444 1.00 95.25 70 VAL A C 1
ATOM 563 O O . VAL A 1 70 ? -10.740 -2.780 6.298 1.00 95.25 70 VAL A O 1
ATOM 566 N N . ARG A 1 71 ? -9.715 -4.312 7.590 1.00 95.38 71 ARG A N 1
ATOM 567 C CA . ARG A 1 71 ? -9.582 -3.520 8.815 1.00 95.38 71 ARG A CA 1
ATOM 568 C C . ARG A 1 71 ? -8.217 -2.861 8.926 1.00 95.38 71 ARG A C 1
ATOM 570 O O . ARG A 1 71 ? -8.123 -1.776 9.485 1.00 95.38 71 ARG A O 1
ATOM 577 N N . THR A 1 72 ? -7.188 -3.498 8.371 1.00 95.75 72 THR A N 1
ATOM 578 C CA . THR A 1 72 ? -5.807 -3.016 8.431 1.00 95.75 72 THR A CA 1
ATOM 579 C C . THR A 1 72 ? -5.129 -3.218 7.079 1.00 95.75 72 THR A C 1
ATOM 581 O O . THR A 1 72 ? -5.015 -4.342 6.586 1.00 95.75 72 THR A O 1
ATOM 584 N N . LEU A 1 73 ? -4.665 -2.123 6.478 1.00 96.00 73 LEU A N 1
ATOM 585 C CA . LEU A 1 73 ? -3.822 -2.122 5.283 1.00 96.00 73 LEU A CA 1
ATOM 586 C C . LEU A 1 73 ? -2.440 -1.615 5.688 1.00 96.00 73 LEU A C 1
ATOM 588 O O . LEU A 1 73 ? -2.292 -0.428 5.971 1.00 96.00 73 LEU A O 1
ATOM 592 N N . ASN A 1 74 ? -1.431 -2.486 5.702 1.00 95.50 74 ASN A N 1
ATOM 593 C CA . ASN A 1 74 ? -0.062 -2.045 5.954 1.00 95.50 74 ASN A CA 1
ATOM 594 C C . ASN A 1 74 ? 0.510 -1.292 4.745 1.00 95.50 74 ASN A C 1
ATOM 596 O O . ASN A 1 74 ? 0.093 -1.501 3.606 1.00 95.50 74 ASN A O 1
ATOM 600 N N . ASN A 1 75 ? 1.509 -0.444 5.002 1.00 95.38 75 ASN A N 1
ATO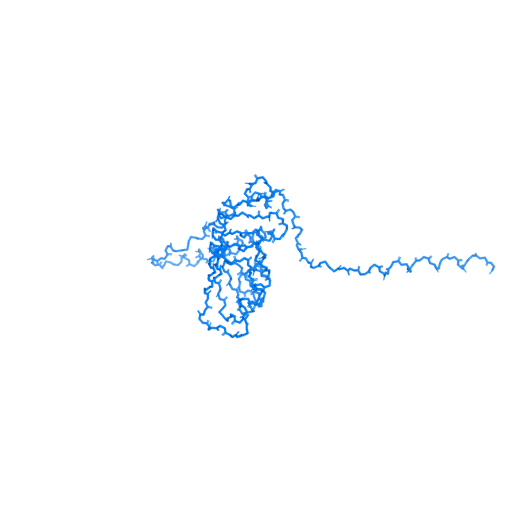M 601 C CA . ASN A 1 75 ? 2.075 0.463 4.010 1.00 95.38 75 ASN A CA 1
ATOM 602 C C . ASN A 1 75 ? 2.612 -0.271 2.756 1.00 95.38 75 ASN A C 1
ATOM 604 O O . ASN A 1 75 ? 3.617 -0.983 2.853 1.00 95.38 75 ASN A O 1
ATOM 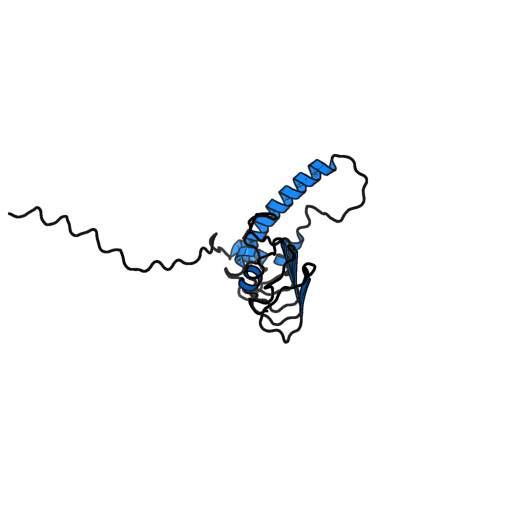608 N N . PRO A 1 76 ? 2.011 -0.067 1.567 1.00 95.69 76 PRO A N 1
ATOM 609 C CA . PRO A 1 76 ? 2.512 -0.637 0.313 1.00 95.69 76 PRO A CA 1
ATOM 610 C C . PRO A 1 76 ? 3.752 0.100 -0.229 1.00 95.69 76 PRO A C 1
ATOM 612 O O . PRO A 1 76 ? 4.472 -0.416 -1.092 1.00 95.69 76 PRO A O 1
ATOM 615 N N . SER A 1 77 ? 4.003 1.316 0.262 1.00 94.44 77 SER A N 1
ATOM 616 C CA . SER A 1 77 ? 5.087 2.203 -0.150 1.00 94.44 77 SER A CA 1
ATOM 617 C C . SER A 1 77 ? 6.298 2.090 0.779 1.00 94.44 77 SER A C 1
ATOM 619 O O . SER A 1 77 ? 6.177 1.915 1.988 1.00 94.44 77 SER A O 1
ATOM 621 N N . ASN A 1 78 ? 7.498 2.248 0.223 1.00 93.31 78 ASN A N 1
ATOM 622 C CA . ASN A 1 78 ? 8.738 2.383 0.999 1.00 93.31 78 ASN A CA 1
ATOM 623 C C . ASN A 1 78 ? 9.650 3.519 0.491 1.00 93.31 78 ASN A C 1
ATOM 625 O O . ASN A 1 78 ? 10.779 3.676 0.964 1.00 93.31 78 ASN A O 1
ATOM 629 N N . GLY A 1 79 ? 9.174 4.289 -0.490 1.00 90.94 79 GLY A N 1
ATOM 630 C CA . GLY A 1 79 ? 9.821 5.474 -1.040 1.00 90.94 79 GLY A CA 1
ATOM 631 C C . GLY A 1 79 ? 9.123 6.762 -0.606 1.00 90.94 79 GLY A C 1
ATOM 632 O O . GLY A 1 79 ? 7.965 6.757 -0.192 1.00 90.94 79 GLY A O 1
ATOM 633 N N . TYR A 1 80 ? 9.839 7.881 -0.717 1.00 88.38 80 TYR A N 1
ATOM 634 C CA . TYR A 1 80 ? 9.290 9.213 -0.444 1.00 88.38 80 TYR A CA 1
ATOM 635 C C . TYR A 1 80 ? 8.694 9.887 -1.689 1.00 88.38 80 TYR A C 1
ATOM 637 O O . TYR A 1 80 ? 7.873 10.781 -1.540 1.00 88.38 80 TYR A O 1
ATOM 645 N N . LYS A 1 81 ? 9.077 9.441 -2.894 1.00 90.25 81 LYS A N 1
ATOM 646 C CA . LYS A 1 81 ? 8.512 9.861 -4.184 1.00 90.25 81 LYS A CA 1
ATOM 647 C C . LYS A 1 81 ? 8.651 8.751 -5.240 1.00 90.25 81 LYS A C 1
ATOM 649 O O . LYS A 1 81 ? 9.464 7.838 -5.044 1.00 90.25 81 LYS A O 1
ATOM 654 N N . PRO A 1 82 ? 7.915 8.816 -6.362 1.00 91.44 82 PRO A N 1
ATOM 655 C CA . PRO A 1 82 ? 8.117 7.935 -7.513 1.00 91.44 82 PRO A CA 1
ATOM 656 C C . PRO A 1 82 ? 9.526 8.019 -8.109 1.00 91.44 82 PRO A C 1
ATOM 658 O O . PRO A 1 82 ? 10.200 9.043 -8.030 1.00 91.44 82 PRO A O 1
ATOM 661 N N . GLY A 1 83 ? 9.974 6.927 -8.734 1.00 89.75 83 GLY A N 1
ATOM 662 C CA . GLY A 1 83 ? 11.248 6.879 -9.466 1.00 89.75 83 GLY A CA 1
ATOM 663 C C . GLY A 1 83 ? 12.508 6.731 -8.605 1.00 89.75 83 GLY A C 1
ATOM 664 O O . GLY A 1 83 ? 13.603 6.625 -9.155 1.00 89.75 83 GLY A O 1
ATOM 665 N N . VAL A 1 84 ? 12.392 6.670 -7.273 1.00 92.12 84 VAL A N 1
ATOM 666 C CA . VAL A 1 84 ? 13.548 6.423 -6.397 1.00 92.12 84 VAL A CA 1
ATOM 667 C C . VAL A 1 84 ? 14.096 5.002 -6.636 1.00 92.12 84 VAL A C 1
ATOM 669 O O . VAL A 1 84 ? 13.346 4.027 -6.493 1.00 92.12 84 VAL A O 1
ATOM 672 N N . PRO A 1 85 ? 15.394 4.840 -6.972 1.00 91.88 85 PRO A N 1
ATOM 673 C CA . PRO A 1 85 ? 15.983 3.530 -7.241 1.00 91.88 85 PRO A CA 1
ATOM 674 C C . PRO A 1 85 ? 15.813 2.567 -6.066 1.00 91.88 85 PRO A C 1
ATOM 676 O O . PRO A 1 85 ? 16.031 2.924 -4.910 1.00 91.88 85 PRO A O 1
ATOM 679 N N . GLY A 1 86 ? 15.418 1.326 -6.351 1.00 91.12 86 GLY A N 1
ATOM 680 C CA . GLY A 1 86 ? 15.238 0.313 -5.306 1.00 91.12 86 GLY A CA 1
ATOM 681 C C . GLY A 1 86 ? 13.982 0.495 -4.442 1.00 91.12 86 GLY A C 1
ATOM 682 O O . GLY A 1 86 ? 13.707 -0.369 -3.615 1.00 91.12 86 GLY A O 1
ATOM 683 N N . LYS A 1 87 ? 13.194 1.560 -4.641 1.00 95.31 87 LYS A N 1
ATOM 684 C CA . LYS A 1 87 ? 12.003 1.858 -3.838 1.00 95.31 87 LYS A CA 1
ATOM 685 C C . LYS A 1 87 ? 10.705 1.684 -4.624 1.00 95.31 87 LYS A C 1
ATOM 687 O O . LYS A 1 87 ? 10.708 1.555 -5.849 1.00 95.31 87 LYS A O 1
ATOM 692 N N . ARG A 1 88 ? 9.610 1.641 -3.871 1.00 95.25 88 ARG A N 1
ATOM 693 C CA . ARG A 1 88 ? 8.218 1.535 -4.300 1.00 95.25 88 ARG A CA 1
ATOM 694 C C . ARG A 1 88 ? 7.454 2.729 -3.770 1.00 95.25 88 ARG A C 1
ATOM 696 O O . ARG A 1 88 ? 7.603 3.064 -2.595 1.00 95.25 88 ARG A O 1
ATOM 703 N N . PHE A 1 89 ? 6.632 3.330 -4.614 1.00 95.50 89 PHE A N 1
ATOM 704 C CA . PHE A 1 89 ? 5.765 4.430 -4.238 1.00 95.50 89 PHE A CA 1
ATOM 705 C C . PHE A 1 89 ? 4.309 4.103 -4.563 1.00 95.50 89 PHE A C 1
ATOM 707 O O . PHE A 1 89 ? 3.995 3.605 -5.647 1.00 95.50 89 PHE A O 1
ATOM 714 N N . LEU A 1 90 ? 3.429 4.380 -3.605 1.00 95.31 90 LEU A N 1
ATOM 715 C CA . LEU A 1 90 ? 1.985 4.286 -3.777 1.00 95.31 90 LEU A CA 1
ATOM 716 C C . LEU A 1 90 ? 1.493 5.533 -4.519 1.00 95.31 90 LEU A C 1
ATOM 718 O O . LEU A 1 90 ? 1.557 6.638 -3.990 1.00 95.31 90 LEU A O 1
ATOM 722 N N . LEU A 1 91 ? 1.039 5.354 -5.754 1.00 91.94 91 LEU A N 1
ATOM 723 C CA . LEU A 1 91 ? 0.541 6.426 -6.611 1.00 91.94 91 LEU A CA 1
ATOM 724 C C . LEU A 1 91 ? -0.918 6.768 -6.338 1.00 91.94 91 LEU A C 1
ATOM 726 O O . LEU A 1 91 ? -1.282 7.925 -6.444 1.00 91.94 91 LEU A O 1
ATOM 730 N N . LYS A 1 92 ? -1.756 5.783 -6.015 1.00 92.00 92 LYS A N 1
ATOM 731 C CA . LYS A 1 92 ? -3.175 6.016 -5.743 1.00 92.00 92 LYS A CA 1
ATOM 732 C C . LYS A 1 92 ? -3.681 5.014 -4.718 1.00 92.00 92 LYS A C 1
ATOM 734 O O . LYS A 1 92 ? -3.364 3.825 -4.796 1.00 92.00 92 LYS A O 1
ATOM 739 N N . LEU A 1 93 ? -4.450 5.518 -3.764 1.00 94.56 93 LEU A N 1
ATOM 740 C CA . LEU A 1 93 ? -5.132 4.756 -2.732 1.00 94.56 93 LEU A CA 1
ATOM 741 C C . LEU A 1 93 ? -6.611 5.093 -2.835 1.00 94.56 93 LEU A C 1
ATOM 743 O O . LEU A 1 93 ? -6.958 6.263 -2.760 1.00 94.56 93 LEU A O 1
ATOM 747 N N . THR A 1 94 ? -7.446 4.077 -3.013 1.00 94.56 94 THR A N 1
ATOM 748 C CA . THR A 1 94 ? -8.908 4.224 -2.975 1.00 94.56 94 THR A CA 1
ATOM 749 C C . THR A 1 94 ? -9.449 3.273 -1.932 1.00 94.56 94 THR A C 1
ATOM 751 O O . THR A 1 94 ? -9.158 2.073 -1.972 1.00 94.56 94 THR A O 1
ATOM 754 N N . VAL A 1 95 ? -10.144 3.835 -0.950 1.00 94.75 95 VAL A N 1
ATOM 755 C CA . VAL A 1 95 ? -10.596 3.132 0.255 1.00 94.75 95 VAL A CA 1
ATOM 756 C C . VAL A 1 95 ? -11.974 3.602 0.721 1.00 94.75 95 VAL A C 1
ATOM 758 O O . VAL A 1 95 ? -12.403 3.195 1.805 1.00 94.75 95 VAL A O 1
ATOM 761 N N . ALA A 1 96 ? -12.692 4.391 -0.083 1.00 92.50 96 ALA A N 1
ATOM 762 C CA . ALA A 1 96 ? -14.064 4.786 0.209 1.00 92.50 96 ALA A CA 1
ATOM 763 C C . ALA A 1 96 ? -14.948 3.584 0.586 1.00 92.50 96 ALA A C 1
ATOM 765 O O . ALA A 1 96 ? -14.869 2.494 0.002 1.00 92.50 96 ALA A O 1
ATOM 766 N N . GLY A 1 97 ? -15.788 3.780 1.602 1.00 89.62 97 GLY A N 1
ATOM 767 C CA . GLY A 1 97 ? -16.736 2.783 2.093 1.00 89.62 97 GLY A CA 1
ATOM 768 C C . GLY A 1 97 ? -16.120 1.620 2.879 1.00 89.62 97 GLY A C 1
ATOM 769 O O . GLY A 1 97 ? -16.834 0.666 3.189 1.00 89.62 97 GLY A O 1
ATOM 770 N N . ASN A 1 98 ? -14.822 1.661 3.208 1.00 93.38 98 ASN A N 1
ATOM 771 C CA . ASN A 1 98 ? -14.196 0.668 4.087 1.00 93.38 98 ASN A CA 1
ATOM 772 C C . ASN A 1 98 ? -14.200 1.125 5.554 1.00 93.38 98 ASN A C 1
ATOM 774 O O . ASN A 1 98 ? -14.298 2.309 5.881 1.00 93.38 98 ASN A O 1
ATOM 778 N N . TYR A 1 99 ? -14.068 0.146 6.446 1.00 95.31 99 TYR A N 1
ATOM 779 C CA . TYR A 1 99 ? -14.153 0.325 7.891 1.00 95.31 99 TYR A CA 1
ATOM 780 C C . TYR A 1 99 ? -12.890 -0.232 8.550 1.00 95.31 99 TYR A C 1
ATOM 782 O O . TYR A 1 99 ? -12.762 -1.452 8.709 1.00 95.31 99 TYR A O 1
ATOM 790 N N . PHE A 1 100 ? -11.982 0.657 8.936 1.00 96.06 100 PHE A N 1
ATOM 791 C CA . PHE A 1 100 ? -10.667 0.332 9.473 1.00 96.06 100 PHE A CA 1
ATOM 792 C C . PHE A 1 100 ? -10.661 0.225 11.002 1.00 96.06 100 PHE A C 1
ATOM 794 O O . PHE A 1 100 ? -11.497 0.804 11.702 1.00 96.06 100 PHE A O 1
ATOM 801 N N . THR A 1 101 ? -9.675 -0.496 11.525 1.00 95.75 101 THR A N 1
ATOM 802 C CA . THR A 1 101 ? -9.207 -0.320 12.899 1.00 95.75 101 THR A CA 1
ATOM 803 C C . THR A 1 101 ? -8.155 0.780 12.865 1.00 95.75 101 THR A C 1
ATOM 805 O O . THR A 1 101 ? -7.090 0.607 12.281 1.00 95.75 101 THR A O 1
ATOM 808 N N . CYS A 1 102 ? -8.475 1.937 13.435 1.00 94.69 102 CYS A N 1
ATOM 809 C CA . CYS A 1 102 ? -7.603 3.101 13.400 1.00 94.69 102 CYS A CA 1
ATOM 810 C C . CYS A 1 102 ? -6.621 3.053 14.566 1.00 94.69 102 CYS A C 1
ATOM 812 O O . CYS A 1 102 ? -6.930 3.460 15.689 1.00 94.69 102 CYS A O 1
ATOM 814 N N . ASP A 1 103 ? -5.452 2.503 14.270 1.00 91.94 103 ASP A N 1
ATOM 815 C CA . ASP A 1 103 ? -4.254 2.446 15.098 1.00 91.94 103 ASP A CA 1
ATOM 816 C C . ASP A 1 103 ? -3.019 2.747 14.228 1.00 91.94 103 ASP A C 1
ATOM 818 O O . ASP A 1 103 ? -3.134 3.128 13.058 1.00 91.94 103 ASP A O 1
ATOM 822 N N . CYS A 1 104 ? -1.821 2.565 14.782 1.00 90.38 104 CYS A N 1
ATOM 823 C CA . CYS A 1 104 ? -0.592 2.885 14.068 1.00 90.38 104 CYS A CA 1
ATOM 824 C C . CYS A 1 104 ? -0.264 2.017 12.859 1.00 90.38 104 CYS A C 1
ATOM 826 O O . CYS A 1 104 ? 0.584 2.425 12.062 1.00 90.38 104 CYS A O 1
ATOM 828 N N . ASP A 1 105 ? -0.971 0.912 12.636 1.00 91.19 105 ASP A N 1
ATOM 829 C CA . ASP A 1 105 ? -0.768 0.104 11.439 1.00 91.19 105 ASP A CA 1
ATOM 830 C C . ASP A 1 105 ? -1.291 0.798 10.173 1.00 91.19 105 ASP A C 1
ATOM 832 O O . ASP A 1 105 ? -0.807 0.502 9.075 1.00 91.19 105 ASP A O 1
ATOM 836 N N . ILE A 1 106 ? -2.219 1.758 10.309 1.00 93.75 106 ILE A N 1
ATOM 837 C CA . ILE A 1 106 ? -2.720 2.591 9.201 1.00 93.75 106 ILE A CA 1
ATOM 838 C C . ILE A 1 106 ? -2.207 4.039 9.231 1.00 93.75 106 ILE A C 1
ATOM 840 O O . ILE A 1 106 ? -2.474 4.799 8.302 1.00 93.75 106 ILE A O 1
ATOM 844 N N . GLY A 1 107 ? -1.427 4.429 10.247 1.00 91.81 107 GLY A N 1
ATOM 845 C CA . GLY A 1 107 ? -0.927 5.806 10.398 1.00 91.81 107 GLY A CA 1
ATOM 846 C C . GLY A 1 107 ? -0.042 6.286 9.247 1.00 91.81 107 GLY A C 1
ATOM 847 O O . GLY A 1 107 ? 0.019 7.474 8.943 1.00 91.81 107 GLY A O 1
ATOM 848 N N . TRP A 1 108 ? 0.566 5.353 8.510 1.00 92.44 108 TRP A N 1
ATOM 849 C CA . TRP A 1 108 ? 1.330 5.662 7.301 1.00 92.44 108 TRP A CA 1
ATOM 850 C C . TRP A 1 108 ? 0.514 6.406 6.231 1.00 92.44 108 TRP A C 1
ATOM 852 O O . TRP A 1 108 ? 1.113 7.058 5.375 1.00 92.44 108 TRP A O 1
ATOM 862 N N . MET A 1 109 ? -0.822 6.295 6.245 1.00 93.38 109 MET A N 1
ATOM 863 C CA . MET A 1 109 ? -1.701 6.955 5.276 1.00 93.38 109 MET A CA 1
ATOM 864 C C . MET A 1 109 ? -1.589 8.483 5.358 1.00 93.38 109 MET A C 1
ATOM 866 O O . MET A 1 109 ? -1.595 9.140 4.319 1.00 93.38 109 MET A O 1
ATOM 870 N N . GLU A 1 110 ? -1.409 9.048 6.555 1.00 90.56 110 GLU A N 1
ATOM 871 C CA . GLU A 1 110 ? -1.186 10.489 6.744 1.00 90.56 110 GLU A CA 1
ATOM 872 C C . GLU A 1 110 ? 0.146 10.928 6.115 1.00 90.56 110 GLU A C 1
ATOM 874 O O . GLU A 1 110 ? 0.219 11.867 5.314 1.00 90.56 110 GLU A O 1
ATOM 879 N N . ASP A 1 111 ? 1.211 10.186 6.421 1.00 88.50 111 ASP A N 1
ATOM 880 C CA . ASP A 1 111 ? 2.543 10.414 5.869 1.00 88.50 111 ASP A CA 1
ATOM 881 C C . ASP A 1 111 ? 2.560 10.306 4.342 1.00 88.50 111 ASP A C 1
ATOM 883 O O . ASP A 1 111 ? 3.241 11.077 3.653 1.00 88.50 111 ASP A O 1
ATOM 887 N N . TRP A 1 112 ? 1.823 9.332 3.810 1.00 91.25 112 TRP A N 1
ATOM 888 C CA . TRP A 1 112 ? 1.644 9.153 2.382 1.00 91.25 112 TRP A CA 1
ATOM 889 C C . TRP A 1 112 ? 0.900 10.334 1.760 1.00 91.25 112 TRP A C 1
ATOM 891 O O . TRP A 1 112 ? 1.421 10.873 0.789 1.00 91.25 112 TRP A O 1
ATOM 901 N N . GLN A 1 113 ? -0.220 10.802 2.329 1.00 89.25 113 GLN A N 1
ATOM 902 C CA . GLN A 1 113 ? -0.933 11.983 1.817 1.00 89.25 113 GLN A CA 1
ATOM 903 C C . GLN A 1 113 ? -0.005 13.193 1.696 1.00 89.25 113 GLN A C 1
ATOM 905 O O . GLN A 1 113 ? 0.007 13.877 0.674 1.00 89.25 113 GLN A O 1
ATOM 910 N N . ARG A 1 114 ? 0.806 13.460 2.727 1.00 87.69 114 ARG A N 1
ATOM 911 C CA . ARG A 1 114 ? 1.741 14.593 2.723 1.00 87.69 114 ARG A CA 1
ATOM 912 C C . ARG A 1 114 ? 2.773 14.479 1.600 1.00 87.69 114 ARG A C 1
ATOM 914 O O . ARG A 1 114 ? 2.979 15.442 0.866 1.00 87.69 114 ARG A O 1
ATOM 921 N N . LYS A 1 115 ? 3.398 13.308 1.448 1.00 88.38 115 LYS A N 1
ATOM 922 C CA . LYS A 1 115 ? 4.373 13.041 0.373 1.00 88.38 115 LYS A CA 1
ATOM 923 C C . LYS A 1 115 ? 3.721 13.069 -1.009 1.00 88.38 115 LYS A C 1
ATOM 925 O O . LYS A 1 115 ? 4.338 13.517 -1.970 1.00 88.38 115 LYS A O 1
ATOM 930 N N . HIS A 1 116 ? 2.485 12.589 -1.109 1.00 87.75 116 HIS A N 1
ATOM 931 C CA . HIS A 1 116 ? 1.730 12.562 -2.351 1.00 87.75 116 HIS A CA 1
ATOM 932 C C . HIS A 1 116 ? 1.360 13.975 -2.810 1.00 87.75 116 HIS A C 1
ATOM 934 O O . HIS A 1 116 ? 1.610 14.301 -3.965 1.00 87.75 116 HIS A O 1
ATOM 940 N N . ARG A 1 117 ? 0.894 14.844 -1.898 1.00 86.06 117 ARG A N 1
ATOM 941 C CA . ARG A 1 117 ? 0.658 16.272 -2.177 1.00 86.06 117 ARG A CA 1
ATOM 942 C C . ARG A 1 117 ? 1.920 16.977 -2.680 1.00 86.06 117 ARG A C 1
ATOM 944 O O . ARG A 1 117 ? 1.861 17.625 -3.714 1.00 86.06 117 ARG A O 1
ATOM 951 N N . GLN A 1 118 ? 3.063 16.774 -2.015 1.00 86.50 118 GLN A N 1
ATOM 952 C CA . GLN A 1 118 ? 4.354 17.325 -2.462 1.00 86.50 118 GLN A CA 1
ATOM 953 C C . GLN A 1 118 ? 4.726 16.850 -3.874 1.00 86.50 118 GLN A C 1
ATOM 955 O O . GLN A 1 118 ? 5.097 17.644 -4.728 1.00 86.50 118 GLN A O 1
ATOM 960 N N . TYR A 1 119 ? 4.591 15.548 -4.142 1.00 84.31 119 TYR A N 1
ATOM 961 C CA . TYR A 1 119 ? 4.867 14.996 -5.467 1.00 84.31 119 TYR A CA 1
ATOM 962 C C . TYR A 1 119 ? 3.932 15.551 -6.551 1.00 84.31 119 TYR A C 1
ATOM 964 O O . TYR A 1 119 ? 4.379 15.824 -7.667 1.00 84.31 119 TYR A O 1
ATOM 972 N N . GLN A 1 120 ? 2.641 15.689 -6.246 1.00 82.12 120 GLN A N 1
ATOM 973 C CA . GLN A 1 120 ? 1.661 16.205 -7.191 1.00 82.12 120 GLN A CA 1
ATOM 974 C C . GLN A 1 120 ? 1.925 17.688 -7.485 1.00 82.12 120 GLN A C 1
ATOM 976 O O . GLN A 1 120 ? 1.972 18.060 -8.652 1.00 82.12 120 GLN A O 1
ATOM 981 N N . GLU A 1 121 ? 2.223 18.499 -6.468 1.00 82.81 121 GLU A N 1
ATOM 982 C CA . GLU A 1 121 ? 2.609 19.909 -6.616 1.00 82.81 121 GLU A CA 1
ATOM 983 C C . GLU A 1 121 ? 3.860 20.088 -7.497 1.00 82.81 121 GLU A C 1
ATOM 985 O O . GLU A 1 121 ? 3.846 20.900 -8.429 1.00 82.81 121 GLU A O 1
ATOM 990 N N . ASP A 1 122 ? 4.903 19.272 -7.288 1.00 81.81 122 ASP A N 1
ATOM 991 C CA . ASP A 1 122 ? 6.107 19.262 -8.134 1.00 81.81 122 ASP A CA 1
ATOM 992 C C . ASP A 1 122 ? 5.749 18.976 -9.606 1.00 81.81 122 ASP A C 1
ATOM 994 O O . ASP A 1 122 ? 6.217 19.650 -10.532 1.00 81.81 122 ASP A O 1
ATOM 998 N N . ARG A 1 123 ? 4.893 17.971 -9.844 1.00 77.19 123 ARG A N 1
ATOM 999 C CA . ARG A 1 123 ? 4.453 17.583 -11.195 1.00 77.19 123 ARG A CA 1
ATOM 1000 C C . ARG A 1 123 ? 3.618 18.658 -11.870 1.00 77.19 123 ARG A C 1
ATOM 1002 O O . ARG A 1 123 ? 3.794 18.903 -13.059 1.00 77.19 123 ARG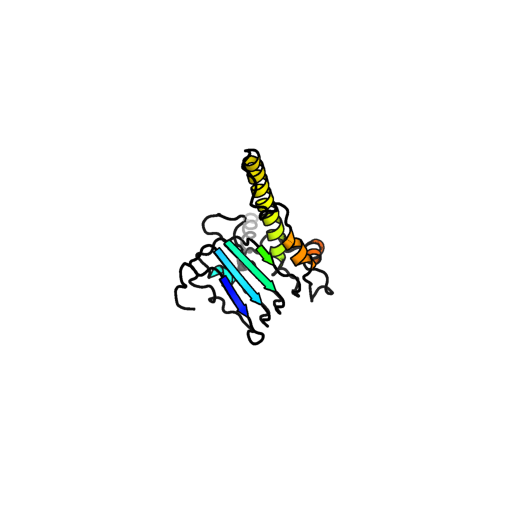 A O 1
ATOM 1009 N N . CYS A 1 124 ? 2.725 19.278 -11.122 1.00 76.38 124 CYS A N 1
ATOM 1010 C CA . CYS A 1 124 ? 1.860 20.345 -11.586 1.00 76.38 124 CYS A CA 1
ATOM 1011 C C . CYS A 1 124 ? 2.622 21.605 -11.970 1.00 76.38 124 CYS A C 1
ATOM 1013 O O . CYS A 1 124 ? 2.360 22.183 -13.021 1.00 76.38 124 CYS A O 1
ATOM 1015 N N . THR A 1 125 ? 3.586 21.995 -11.136 1.00 78.19 125 THR A N 1
ATOM 1016 C CA . THR A 1 125 ? 4.485 23.119 -11.412 1.00 78.19 125 THR A CA 1
ATOM 1017 C C . THR A 1 125 ? 5.281 22.853 -12.685 1.00 78.19 125 THR A C 1
ATOM 1019 O O . THR A 1 125 ? 5.298 23.671 -13.596 1.00 78.19 125 THR A O 1
ATOM 1022 N N . THR A 1 126 ? 5.841 21.648 -12.811 1.00 74.56 126 THR A N 1
ATOM 1023 C CA . THR A 1 126 ? 6.536 21.224 -14.033 1.00 74.56 126 THR A CA 1
ATOM 1024 C C . THR A 1 126 ? 5.606 21.277 -15.256 1.00 74.56 126 THR A C 1
ATOM 1026 O O . THR A 1 126 ? 5.983 21.766 -16.317 1.00 74.56 126 THR A O 1
ATOM 1029 N N . TYR A 1 127 ? 4.370 20.787 -15.131 1.00 70.25 127 TYR A N 1
ATOM 1030 C CA . TYR A 1 127 ? 3.401 20.774 -16.228 1.00 70.25 127 TYR A CA 1
ATOM 1031 C C . TYR A 1 127 ? 2.991 22.183 -16.677 1.00 70.25 127 TYR A C 1
ATOM 1033 O O . TYR A 1 127 ? 2.932 22.434 -17.879 1.00 70.25 127 TYR A O 1
ATOM 1041 N N . SER A 1 128 ? 2.746 23.113 -15.750 1.00 66.75 128 SER A N 1
ATOM 1042 C CA . SER A 1 128 ? 2.384 24.494 -16.093 1.00 66.75 128 SER A CA 1
ATOM 1043 C C . SER A 1 128 ? 3.526 25.234 -16.797 1.00 66.75 128 SER A C 1
ATOM 1045 O O . SER A 1 128 ? 3.272 25.957 -17.759 1.00 66.75 128 SER A O 1
ATOM 1047 N N . GLU A 1 129 ? 4.781 24.988 -16.408 1.00 64.81 129 GLU A N 1
ATOM 1048 C CA . GLU A 1 129 ? 5.965 25.506 -17.107 1.00 64.81 129 GLU A CA 1
ATOM 1049 C C . GLU A 1 129 ? 6.025 25.046 -18.573 1.00 64.81 129 GLU A C 1
ATOM 1051 O O . GLU A 1 129 ? 6.345 25.845 -19.454 1.00 64.81 129 GLU A O 1
ATOM 1056 N N . PHE A 1 130 ? 5.672 23.785 -18.851 1.00 61.56 130 PHE A N 1
ATOM 1057 C CA . PHE A 1 130 ? 5.682 23.229 -20.209 1.00 61.56 130 PHE A CA 1
ATOM 1058 C C . PHE A 1 130 ? 4.413 23.530 -21.022 1.00 61.56 130 PHE A C 1
ATOM 1060 O O . PHE A 1 130 ? 4.501 23.621 -22.245 1.00 61.56 130 PHE A O 1
ATOM 1067 N N . LYS A 1 131 ? 3.249 23.724 -20.384 1.00 60.53 131 LYS A N 1
ATOM 1068 C CA . LYS A 1 131 ? 1.990 24.102 -21.061 1.00 60.53 131 LYS A CA 1
ATOM 1069 C C . LYS A 1 131 ? 1.995 25.556 -21.553 1.00 60.53 131 LYS A C 1
ATOM 1071 O O . LYS A 1 131 ? 1.259 25.887 -22.474 1.00 60.53 131 LYS A O 1
ATOM 1076 N N . ASN A 1 132 ? 2.868 26.410 -21.010 1.00 56.34 132 ASN A N 1
ATOM 1077 C CA . ASN A 1 132 ? 3.096 27.769 -21.524 1.00 56.34 132 ASN A CA 1
ATOM 1078 C C . ASN A 1 132 ? 3.697 27.805 -22.948 1.00 56.34 132 ASN A C 1
ATOM 1080 O O . ASN A 1 132 ? 3.836 28.883 -23.523 1.00 56.34 132 ASN A O 1
ATOM 1084 N N . PHE A 1 133 ? 4.046 26.652 -23.527 1.00 57.88 133 PHE A N 1
ATOM 1085 C CA . PHE A 1 133 ? 4.312 26.510 -24.954 1.00 57.88 133 PHE A CA 1
ATOM 1086 C C . PHE A 1 133 ? 3.023 26.041 -25.636 1.00 57.88 133 PHE A C 1
ATOM 1088 O O . PHE A 1 133 ? 2.645 24.882 -25.488 1.00 57.88 133 PHE A O 1
ATOM 1095 N N . GLU A 1 134 ? 2.349 26.954 -26.343 1.00 53.91 134 GLU A N 1
ATOM 1096 C CA . GLU A 1 134 ? 1.120 26.715 -27.113 1.00 53.91 134 GLU A CA 1
ATOM 1097 C C . GLU A 1 134 ? 1.185 25.380 -27.873 1.00 53.91 134 GLU A C 1
ATOM 1099 O O . GLU A 1 134 ? 1.874 25.244 -28.887 1.00 53.91 134 GLU A O 1
ATOM 1104 N N . ARG A 1 135 ? 0.479 24.370 -27.367 1.00 55.50 135 ARG A N 1
ATOM 1105 C CA . ARG A 1 135 ? 0.193 23.149 -28.106 1.00 55.50 135 ARG A CA 1
ATOM 1106 C C . ARG A 1 135 ? -1.287 22.864 -27.950 1.00 55.50 135 ARG A C 1
ATOM 1108 O O . ARG A 1 135 ? -1.773 22.749 -26.827 1.00 55.50 135 ARG A O 1
ATOM 1115 N N . ASP A 1 136 ? -1.948 22.822 -29.100 1.00 53.41 136 ASP A N 1
ATOM 1116 C CA . ASP A 1 136 ? -3.384 22.654 -29.255 1.00 53.41 136 ASP A CA 1
ATOM 1117 C C . ASP A 1 136 ? -3.933 21.487 -28.420 1.00 53.41 136 ASP A C 1
ATOM 1119 O O . ASP A 1 136 ? -3.301 20.439 -28.262 1.00 53.41 136 ASP A O 1
ATOM 1123 N N . GLU A 1 137 ? -5.108 21.756 -27.866 1.00 68.00 137 GLU A N 1
ATOM 1124 C CA . GLU A 1 137 ? -5.886 21.009 -26.883 1.00 68.00 137 GLU A CA 1
ATOM 1125 C C . GLU A 1 137 ? -6.321 19.617 -27.373 1.00 68.00 137 GLU A C 1
ATOM 1127 O O . GLU A 1 137 ? -6.793 19.493 -28.497 1.00 68.00 137 GLU A O 1
ATOM 1132 N N . GLU A 1 138 ? -6.190 18.598 -26.510 1.00 52.03 138 GLU A N 1
ATOM 1133 C CA . GLU A 1 138 ? -7.054 17.401 -26.378 1.00 52.03 138 GLU A CA 1
ATOM 1134 C C . GLU A 1 138 ? -6.378 16.418 -25.396 1.00 52.03 138 GLU A C 1
ATOM 1136 O O . GLU A 1 138 ? -5.831 15.405 -25.803 1.00 52.03 138 GLU A O 1
ATOM 1141 N N . ASP A 1 139 ? -6.327 16.742 -24.100 1.00 52.53 139 ASP A N 1
ATOM 1142 C CA . ASP A 1 139 ? -6.057 15.755 -23.034 1.00 52.53 139 ASP A CA 1
ATOM 1143 C C . ASP A 1 139 ? -6.451 16.376 -21.677 1.00 52.53 139 ASP A C 1
ATOM 1145 O O . ASP A 1 139 ? -5.624 16.665 -20.808 1.00 52.53 139 ASP A O 1
ATOM 1149 N N . ASP A 1 140 ? -7.753 16.605 -21.485 1.00 52.66 140 ASP A N 1
ATOM 1150 C CA . ASP A 1 140 ? -8.352 17.000 -20.196 1.00 52.66 140 ASP A CA 1
ATOM 1151 C C . ASP A 1 140 ? -8.413 15.815 -19.198 1.00 52.66 140 ASP A C 1
ATOM 1153 O O . ASP A 1 140 ? -9.370 15.666 -18.441 1.00 52.66 140 ASP A O 1
ATOM 1157 N N . GLU A 1 141 ? -7.407 14.931 -19.188 1.00 52.47 141 GLU A N 1
ATOM 1158 C CA . GLU A 1 141 ? -7.340 13.782 -18.264 1.00 52.47 141 GLU A CA 1
ATOM 1159 C C . GLU A 1 141 ? -6.457 14.060 -17.032 1.00 52.47 141 GLU A C 1
ATOM 1161 O O . GLU A 1 141 ? -6.495 13.317 -16.050 1.00 52.47 141 GLU A O 1
ATOM 1166 N N . PHE A 1 142 ? -5.675 15.148 -17.029 1.00 55.62 142 PHE A N 1
ATOM 1167 C CA . PHE A 1 142 ? -4.801 15.493 -15.905 1.00 55.62 142 PHE A CA 1
ATOM 1168 C C . PHE A 1 142 ? -5.265 16.756 -15.174 1.00 55.62 142 PHE A C 1
ATOM 1170 O O . PHE A 1 142 ? -4.698 17.838 -15.352 1.00 55.62 142 PHE A O 1
ATOM 1177 N N . ASP A 1 143 ? -6.268 16.613 -14.301 1.00 63.56 143 ASP A N 1
ATOM 1178 C CA . ASP A 1 143 ? -6.513 17.622 -13.273 1.00 63.56 143 ASP A CA 1
ATOM 1179 C C . ASP A 1 143 ? -5.428 17.491 -12.201 1.00 63.56 143 ASP A C 1
ATOM 1181 O O . ASP A 1 143 ? -5.425 16.607 -11.342 1.00 63.56 143 ASP A O 1
ATOM 1185 N N . CYS A 1 144 ? -4.454 18.385 -12.306 1.00 65.88 144 CYS A N 1
ATOM 1186 C CA . CYS A 1 144 ? -3.372 18.562 -11.357 1.00 65.88 144 CYS A CA 1
ATOM 1187 C C . CYS A 1 144 ? -3.851 18.577 -9.887 1.00 65.88 144 CYS A C 1
ATOM 1189 O O . CYS A 1 144 ? -3.116 18.123 -9.007 1.00 65.88 144 CYS A O 1
ATOM 1191 N N . TRP A 1 145 ? -5.075 19.043 -9.634 1.00 65.19 145 TRP A N 1
ATOM 1192 C CA . TRP A 1 145 ? -5.628 19.238 -8.299 1.00 65.19 145 TRP A CA 1
ATOM 1193 C C . TRP A 1 145 ? -6.742 18.245 -7.941 1.00 65.19 145 TRP A C 1
ATOM 1195 O O . TRP A 1 145 ? -7.466 18.490 -6.974 1.00 65.19 145 TRP A O 1
ATOM 1205 N N . ASP A 1 146 ? -6.886 17.132 -8.675 1.00 69.38 146 ASP A N 1
ATOM 1206 C CA . ASP A 1 146 ? -7.786 16.049 -8.262 1.00 69.38 146 ASP A CA 1
ATOM 1207 C C . ASP A 1 146 ? -7.271 15.427 -6.958 1.00 69.38 146 ASP A C 1
ATOM 1209 O O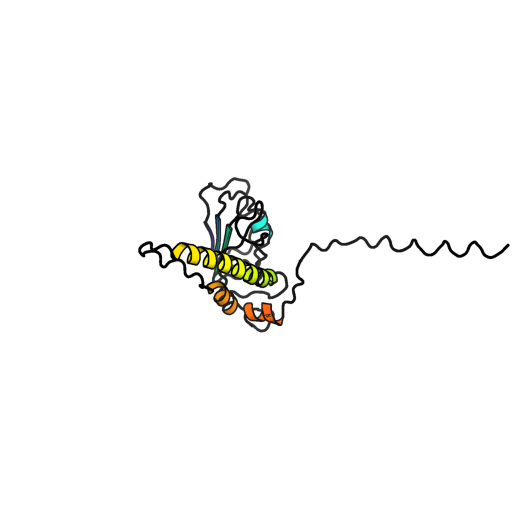 . ASP A 1 146 ? -6.268 14.717 -6.943 1.00 69.38 146 ASP A O 1
ATOM 1213 N N . ASN A 1 147 ? -7.973 15.707 -5.860 1.00 68.62 147 ASN A N 1
ATOM 1214 C CA . ASN A 1 147 ? -7.651 15.236 -4.517 1.00 68.62 147 ASN A CA 1
ATOM 1215 C C . ASN A 1 147 ? -8.520 14.038 -4.112 1.00 68.62 147 ASN A C 1
ATOM 1217 O O . ASN A 1 147 ? -8.764 13.864 -2.920 1.00 68.62 147 ASN A O 1
ATOM 1221 N N . GLY A 1 148 ? -9.013 13.223 -5.054 1.00 75.31 148 GLY A N 1
ATOM 1222 C CA . GLY A 1 148 ? -9.977 12.151 -4.760 1.00 75.31 148 GLY A CA 1
ATOM 1223 C C . GLY A 1 148 ? -9.568 11.180 -3.635 1.00 75.31 148 GLY A C 1
ATOM 1224 O O . GLY A 1 148 ? -10.427 10.589 -2.987 1.00 75.31 148 GLY A O 1
ATOM 1225 N N . TRP A 1 149 ? -8.273 11.064 -3.318 1.00 77.69 149 TRP A N 1
ATOM 1226 C CA . TRP A 1 149 ? -7.789 10.299 -2.158 1.00 77.69 149 TRP A CA 1
ATOM 1227 C C . TRP A 1 149 ? -8.161 10.909 -0.792 1.00 77.69 149 TRP A C 1
ATOM 1229 O O . TRP A 1 149 ? -8.290 10.175 0.190 1.00 77.69 149 TRP A O 1
ATOM 1239 N N . ASP A 1 150 ? -8.304 12.235 -0.691 1.00 84.19 150 ASP A N 1
ATOM 1240 C CA . ASP A 1 150 ? -8.769 12.895 0.534 1.00 84.19 150 ASP A CA 1
ATOM 1241 C C . ASP A 1 150 ? -10.248 12.557 0.766 1.00 84.19 150 ASP A C 1
ATOM 1243 O O . ASP A 1 150 ? -10.643 12.314 1.908 1.00 84.19 150 ASP A O 1
ATOM 1247 N N . ASP A 1 151 ? -11.041 12.477 -0.305 1.00 89.25 151 ASP A N 1
ATOM 1248 C CA . ASP A 1 151 ? -12.446 12.068 -0.249 1.00 89.25 151 ASP A CA 1
ATOM 1249 C C . ASP A 1 151 ? -12.578 10.589 0.131 1.00 89.25 151 ASP A C 1
ATOM 1251 O O . ASP A 1 151 ? -13.330 10.260 1.047 1.00 89.25 151 ASP A O 1
ATOM 1255 N N . ASP A 1 152 ? -11.745 9.708 -0.430 1.00 92.00 152 ASP A N 1
ATOM 1256 C CA . ASP A 1 152 ? -11.680 8.295 -0.030 1.00 92.00 152 ASP A CA 1
ATOM 1257 C C . ASP A 1 152 ? -11.449 8.106 1.484 1.00 92.00 152 ASP A C 1
ATOM 1259 O O . ASP A 1 152 ? -12.035 7.227 2.126 1.00 92.00 152 ASP A O 1
ATOM 1263 N N . LEU A 1 153 ? -10.590 8.934 2.087 1.00 93.62 153 LEU A N 1
ATOM 1264 C CA . LEU A 1 153 ? -10.298 8.869 3.522 1.00 93.62 153 LEU A CA 1
ATOM 1265 C C . LEU A 1 153 ? -11.361 9.558 4.388 1.00 93.62 153 LEU A C 1
ATOM 1267 O O . LEU A 1 153 ? -11.510 9.217 5.564 1.00 93.62 153 LEU A O 1
ATOM 1271 N N . ARG A 1 154 ? -12.133 10.494 3.825 1.00 93.81 154 ARG A N 1
ATOM 1272 C CA . ARG A 1 154 ? -13.345 11.041 4.462 1.00 93.81 154 ARG A CA 1
ATOM 1273 C C . ARG A 1 154 ? -14.485 10.029 4.469 1.00 93.81 154 ARG A C 1
ATOM 1275 O O . ARG A 1 154 ? -15.227 9.973 5.444 1.00 93.81 154 ARG A O 1
ATOM 1282 N N . GLU A 1 155 ? -14.599 9.241 3.406 1.00 94.12 155 GLU A N 1
ATOM 1283 C CA . GLU A 1 155 ? -15.649 8.238 3.193 1.00 94.12 155 GLU A CA 1
ATOM 1284 C C . GLU A 1 155 ? -15.301 6.850 3.751 1.00 94.12 155 GLU A C 1
ATOM 1286 O O . GLU A 1 155 ? -16.023 5.877 3.528 1.00 94.12 155 GLU A O 1
ATOM 1291 N N . SER A 1 156 ? -14.202 6.737 4.492 1.00 94.38 156 SER A N 1
ATOM 1292 C CA . SER A 1 156 ? -13.841 5.541 5.252 1.00 94.38 156 SER A CA 1
ATOM 1293 C C . SER A 1 156 ? -13.886 5.832 6.746 1.00 94.38 156 SER A C 1
ATOM 1295 O O . SER A 1 156 ? -13.673 6.966 7.176 1.00 94.38 156 SER A O 1
ATOM 1297 N N . PHE A 1 157 ? -14.183 4.811 7.554 1.00 95.88 157 PHE A N 1
ATOM 1298 C CA . PHE A 1 157 ? -14.544 4.995 8.965 1.00 95.88 157 PHE A CA 1
ATOM 1299 C C . PHE A 1 157 ? -13.730 4.121 9.918 1.00 95.88 157 PHE A C 1
ATOM 1301 O O . PHE A 1 157 ? -13.325 3.013 9.577 1.00 95.88 157 PHE A O 1
ATOM 1308 N N . CYS A 1 158 ? -13.549 4.598 11.146 1.00 96.25 158 CYS A N 1
ATOM 1309 C CA . CYS A 1 158 ? -12.837 3.913 12.217 1.00 96.25 158 CYS A CA 1
ATOM 1310 C C . CYS A 1 158 ? -13.796 3.164 13.151 1.00 96.25 158 CYS A C 1
ATOM 1312 O O . CYS A 1 158 ? -14.534 3.779 13.926 1.00 96.25 158 CYS A O 1
ATOM 1314 N N . LEU A 1 159 ? -13.739 1.831 13.159 1.00 95.12 159 LEU A N 1
ATOM 1315 C CA . LEU A 1 159 ? -14.589 0.997 14.021 1.00 95.12 159 LEU A CA 1
ATOM 1316 C C . LEU A 1 159 ? -14.299 1.174 15.515 1.00 95.12 159 LEU A C 1
ATOM 1318 O O . LEU A 1 159 ? -15.205 1.138 16.342 1.00 95.12 159 LEU A O 1
ATOM 1322 N N . ASN A 1 160 ? -13.030 1.362 15.868 1.00 94.62 160 ASN A N 1
ATOM 1323 C CA . ASN A 1 160 ? -12.556 1.508 17.246 1.00 94.62 160 ASN A CA 1
ATOM 1324 C C . ASN A 1 160 ? -12.617 2.960 17.760 1.00 94.62 160 ASN A C 1
ATOM 1326 O O . ASN A 1 160 ? -12.176 3.227 18.877 1.00 94.62 160 ASN A O 1
ATOM 1330 N N . LYS A 1 161 ? -13.143 3.895 16.959 1.00 93.69 161 LYS A N 1
ATOM 1331 C CA . LYS A 1 161 ? -13.204 5.331 17.267 1.00 93.69 161 LYS A CA 1
ATOM 1332 C C . LYS A 1 161 ? -14.587 5.923 16.955 1.00 93.69 161 LYS A C 1
ATOM 1334 O O . LYS A 1 161 ? -14.709 6.945 16.290 1.00 93.69 161 LYS A O 1
ATOM 1339 N N . ASN A 1 162 ? -15.652 5.255 17.405 1.00 92.81 162 ASN A N 1
ATOM 1340 C CA . ASN A 1 162 ? -17.043 5.716 17.262 1.00 92.81 162 ASN A CA 1
ATOM 1341 C C . ASN A 1 162 ? -17.477 6.033 15.814 1.00 92.81 162 ASN A C 1
ATOM 1343 O O . ASN A 1 162 ? -18.274 6.944 15.602 1.00 92.81 162 ASN A O 1
ATOM 1347 N N . ASN A 1 163 ? -16.970 5.294 14.818 1.00 94.38 163 ASN A N 1
ATOM 1348 C CA . ASN A 1 163 ? -17.229 5.539 13.394 1.00 94.38 163 ASN A CA 1
ATOM 1349 C C . ASN A 1 163 ? -16.848 6.956 12.925 1.00 94.38 163 ASN A C 1
ATOM 1351 O O . ASN A 1 163 ? -17.450 7.467 11.983 1.00 94.38 163 ASN A O 1
ATOM 1355 N N . MET A 1 164 ? -15.857 7.602 13.550 1.00 95.31 164 MET A N 1
ATOM 1356 C CA . MET A 1 164 ? -15.254 8.806 12.972 1.00 95.31 164 MET A CA 1
ATOM 1357 C C . MET A 1 164 ? -14.574 8.467 11.640 1.00 95.31 164 MET A C 1
ATOM 1359 O O . MET A 1 164 ? -14.180 7.317 11.423 1.00 95.31 164 MET A O 1
ATOM 1363 N N . SER A 1 165 ? -14.431 9.444 10.746 1.00 95.94 165 SER A N 1
ATOM 1364 C CA . SER A 1 165 ? -13.735 9.200 9.482 1.00 95.94 165 SER A CA 1
ATOM 1365 C C . SER A 1 165 ? -12.252 8.914 9.717 1.00 95.94 165 SER A C 1
ATOM 1367 O O . SER A 1 165 ? -11.652 9.419 10.671 1.00 95.94 165 SER A O 1
ATOM 1369 N N . VAL A 1 166 ? -11.643 8.125 8.832 1.00 95.06 166 VAL A N 1
ATOM 1370 C CA . VAL A 1 166 ? -10.203 7.836 8.897 1.00 95.06 166 VAL A CA 1
ATOM 1371 C C . VAL A 1 166 ? -9.404 9.128 8.783 1.00 95.06 166 VAL A C 1
ATOM 1373 O O . VAL A 1 166 ? -8.458 9.322 9.541 1.00 95.06 166 VAL A O 1
ATOM 1376 N N . LEU A 1 167 ? -9.810 10.047 7.899 1.00 93.62 167 LEU A N 1
ATOM 1377 C CA . LEU A 1 167 ? -9.147 11.344 7.774 1.00 93.62 167 LEU A CA 1
ATOM 1378 C C . LEU A 1 167 ? -9.139 12.129 9.093 1.00 93.62 167 LEU A C 1
ATOM 1380 O O . LEU A 1 167 ? -8.128 12.751 9.410 1.00 93.62 167 LEU A O 1
ATOM 1384 N N . GLU A 1 168 ? -10.244 12.126 9.840 1.00 93.44 168 GLU A N 1
ATOM 1385 C CA . GLU A 1 168 ? -10.307 12.827 11.125 1.00 93.44 168 GLU A CA 1
ATOM 1386 C C . GLU A 1 168 ? -9.441 12.125 12.172 1.00 93.44 168 GLU A C 1
ATOM 1388 O O . GLU A 1 168 ? -8.641 12.776 12.836 1.00 93.44 168 GLU A O 1
ATOM 1393 N N . ALA A 1 169 ? -9.515 10.792 12.255 1.00 93.69 169 ALA A N 1
ATOM 1394 C CA . ALA A 1 169 ? -8.708 10.025 13.199 1.00 93.69 169 ALA A CA 1
ATOM 1395 C C . ALA A 1 169 ? -7.206 10.251 12.985 1.00 93.69 169 ALA A C 1
ATOM 1397 O O . ALA A 1 169 ? -6.475 10.450 13.953 1.00 93.69 169 ALA A O 1
ATOM 1398 N N . LEU A 1 170 ? -6.753 10.273 11.727 1.00 91.81 170 LEU A N 1
ATOM 1399 C CA . LEU A 1 170 ? -5.360 10.562 11.377 1.00 91.81 170 LEU A CA 1
ATOM 1400 C C . LEU A 1 170 ? -4.919 11.962 11.828 1.00 91.81 170 LEU A C 1
ATOM 1402 O O . LEU A 1 170 ? -3.763 12.138 12.181 1.00 91.81 170 LEU A O 1
ATOM 1406 N N . LYS A 1 171 ? -5.822 12.949 11.845 1.00 88.38 171 LYS A N 1
ATOM 1407 C CA . LYS A 1 171 ? -5.494 14.331 12.228 1.00 88.38 171 LYS A CA 1
ATOM 1408 C C . LYS A 1 171 ? -5.491 14.572 13.733 1.00 88.38 171 LYS A C 1
ATOM 1410 O O . LYS A 1 171 ? -4.710 15.396 14.200 1.00 88.38 171 LYS A O 1
ATOM 1415 N N . THR A 1 172 ? -6.405 13.945 14.470 1.00 84.56 172 THR A N 1
ATOM 1416 C CA . THR A 1 172 ? -6.656 14.291 15.880 1.00 84.56 172 THR A CA 1
ATOM 1417 C C . THR A 1 172 ? -6.090 13.280 16.864 1.00 84.56 172 THR A C 1
ATOM 1419 O O . THR A 1 172 ? -5.734 13.645 17.981 1.00 84.56 172 THR A O 1
ATOM 1422 N N . ASP A 1 173 ? -6.033 12.012 16.463 1.00 72.38 173 ASP A N 1
ATOM 1423 C CA . ASP A 1 173 ? -5.971 10.892 17.401 1.00 72.38 173 ASP A CA 1
ATOM 1424 C C . ASP A 1 173 ? -4.782 9.962 17.162 1.00 72.38 173 ASP A C 1
ATOM 1426 O O . ASP A 1 173 ? -4.456 9.150 18.033 1.00 72.38 173 ASP A O 1
ATOM 1430 N N . LEU A 1 174 ? -4.176 10.023 15.977 1.00 78.56 174 LEU A N 1
ATOM 1431 C CA . LEU A 1 174 ? -3.199 9.049 15.516 1.00 78.56 174 LEU A CA 1
ATOM 1432 C C . LEU A 1 174 ? -1.785 9.648 15.483 1.00 78.56 174 LEU A C 1
ATOM 1434 O O . LEU A 1 174 ? -1.177 9.805 14.432 1.00 78.56 174 LEU A O 1
ATOM 1438 N N . GLU A 1 175 ? -1.225 9.944 16.657 1.00 64.88 175 GLU A N 1
ATOM 1439 C CA . GLU A 1 175 ? 0.186 10.341 16.796 1.00 64.88 175 GLU A CA 1
ATOM 1440 C C . GLU A 1 175 ? 1.115 9.125 16.686 1.00 64.88 175 GLU A C 1
ATOM 1442 O O . GLU A 1 175 ? 1.791 8.705 17.629 1.00 64.88 175 GLU A O 1
ATOM 1447 N N . CYS A 1 176 ? 1.141 8.510 15.514 1.00 68.06 176 CYS A N 1
ATOM 1448 C CA . CYS A 1 176 ? 2.056 7.418 15.248 1.00 68.06 176 CYS A CA 1
ATOM 1449 C C . CYS A 1 176 ? 3.421 8.028 14.973 1.00 68.06 176 CYS A C 1
ATOM 1451 O O . CYS A 1 176 ? 3.665 8.598 13.911 1.00 68.06 176 CYS A O 1
ATOM 1453 N N . GLY A 1 177 ? 4.277 7.979 16.000 1.00 52.69 177 GLY A N 1
ATOM 1454 C CA . GLY A 1 177 ? 5.625 8.537 15.984 1.00 52.69 177 GLY A CA 1
ATOM 1455 C C . GLY A 1 177 ? 6.310 8.300 14.642 1.00 52.69 177 GLY A C 1
ATOM 1456 O O . GLY A 1 177 ? 6.240 7.207 14.077 1.00 52.69 177 GLY A O 1
ATOM 1457 N N . TRP A 1 178 ? 6.923 9.357 14.113 1.00 46.53 178 TRP A N 1
ATOM 1458 C CA . TRP A 1 178 ? 7.467 9.405 12.761 1.00 46.53 178 TRP A CA 1
ATOM 1459 C C . TRP A 1 178 ? 8.608 8.389 12.628 1.00 46.53 178 TRP A C 1
ATOM 1461 O O . TRP A 1 178 ? 9.769 8.694 12.889 1.00 46.53 178 TRP A O 1
ATOM 1471 N N . GLY A 1 179 ? 8.259 7.160 12.254 1.00 44.12 179 GLY A N 1
ATOM 1472 C CA . GLY A 1 179 ? 9.168 6.027 12.196 1.00 44.12 179 GLY A CA 1
ATOM 1473 C C . GLY A 1 179 ? 8.801 4.931 13.189 1.00 44.12 179 GLY A C 1
ATOM 1474 O O . GLY A 1 179 ? 9.352 4.859 14.283 1.00 44.12 179 GLY A O 1
ATOM 1475 N N . ALA A 1 180 ? 8.017 3.957 12.732 1.00 41.53 180 ALA A N 1
ATOM 1476 C CA . ALA A 1 180 ? 8.283 2.579 13.121 1.00 41.53 180 ALA A CA 1
ATOM 1477 C C . ALA A 1 180 ? 9.634 2.171 12.496 1.00 41.53 180 ALA A C 1
ATOM 1479 O O . ALA A 1 180 ? 9.696 1.497 11.470 1.00 41.53 180 ALA A O 1
ATOM 1480 N N . ALA A 1 181 ? 10.734 2.672 13.064 1.00 38.56 181 ALA A N 1
ATOM 1481 C CA . ALA A 1 181 ? 11.968 1.913 13.056 1.00 38.56 181 ALA A CA 1
ATOM 1482 C C . ALA A 1 181 ? 11.701 0.695 13.939 1.00 38.56 181 ALA A C 1
ATOM 1484 O O . ALA A 1 181 ? 11.156 0.848 15.035 1.00 38.56 181 ALA A O 1
ATOM 1485 N N . ASP A 1 182 ? 12.030 -0.494 13.438 1.00 40.50 182 ASP A N 1
ATOM 1486 C CA . ASP A 1 182 ? 11.949 -1.739 14.190 1.00 40.50 182 ASP A CA 1
ATOM 1487 C C . ASP A 1 182 ? 12.424 -1.513 15.626 1.00 40.50 182 ASP A C 1
ATOM 1489 O O . ASP A 1 182 ? 13.496 -0.945 15.858 1.00 40.50 182 ASP A O 1
ATOM 1493 N N . SER A 1 183 ? 11.624 -1.946 16.599 1.00 43.03 183 SER A N 1
ATOM 1494 C CA . SER A 1 183 ? 12.050 -1.985 17.988 1.00 43.03 183 SER A CA 1
ATOM 1495 C C . SER A 1 183 ? 13.278 -2.891 18.080 1.00 43.03 183 SER A C 1
ATOM 1497 O O . SER A 1 183 ? 13.159 -4.112 18.199 1.00 43.03 183 SER A O 1
ATOM 1499 N N . VAL A 1 184 ? 14.473 -2.307 18.021 1.00 41.12 184 VAL A N 1
ATOM 1500 C CA . VAL A 1 184 ? 15.690 -2.975 18.462 1.00 41.12 184 VAL A CA 1
ATOM 1501 C C . VAL A 1 184 ? 15.502 -3.172 19.958 1.00 41.12 184 VAL A C 1
ATOM 1503 O O . VAL A 1 184 ? 15.682 -2.249 20.750 1.00 41.12 184 VAL A O 1
ATOM 1506 N N . GLN A 1 185 ? 15.084 -4.374 20.353 1.00 44.78 185 GLN A N 1
ATOM 1507 C CA . GLN A 1 185 ? 15.204 -4.824 21.731 1.00 44.78 185 GLN A CA 1
ATOM 1508 C C . GLN A 1 185 ? 16.694 -4.816 22.072 1.00 44.78 185 GLN A C 1
ATOM 1510 O O . GLN A 1 185 ? 17.422 -5.770 21.804 1.00 44.78 185 GLN A O 1
ATOM 1515 N N . ALA A 1 186 ? 17.162 -3.706 22.636 1.00 40.06 186 ALA A N 1
ATOM 1516 C CA . ALA A 1 186 ? 18.462 -3.654 23.269 1.00 40.06 186 ALA A CA 1
ATOM 1517 C C . ALA A 1 186 ? 18.443 -4.670 24.427 1.00 40.06 186 ALA A C 1
ATOM 1519 O O . ALA A 1 186 ? 17.590 -4.565 25.316 1.00 40.06 186 ALA A O 1
ATOM 1520 N N . PRO A 1 187 ? 19.331 -5.679 24.446 1.00 44.62 187 PRO A N 1
ATOM 1521 C CA . PRO A 1 187 ? 19.394 -6.591 25.569 1.00 44.62 187 PRO A CA 1
ATOM 1522 C C . PRO A 1 187 ? 19.864 -5.806 26.792 1.00 44.62 187 PRO A C 1
ATOM 1524 O O . PRO A 1 187 ? 20.920 -5.174 26.793 1.00 44.62 187 PRO A O 1
ATOM 1527 N N . HIS A 1 188 ? 19.060 -5.862 27.849 1.00 46.28 188 HIS A N 1
ATOM 1528 C CA . HIS A 1 188 ? 19.273 -5.213 29.138 1.00 46.28 188 HIS A CA 1
ATOM 1529 C C . HIS A 1 188 ? 20.434 -5.874 29.908 1.00 46.28 188 HIS A C 1
ATOM 1531 O O . HIS A 1 188 ? 20.254 -6.451 30.975 1.00 46.28 188 HIS A O 1
ATOM 1537 N N . ARG A 1 189 ? 21.651 -5.849 29.361 1.00 52.28 189 ARG A N 1
ATOM 1538 C CA . ARG A 1 189 ? 22.872 -6.317 30.026 1.00 52.28 189 ARG A CA 1
ATOM 1539 C C . ARG A 1 189 ? 24.053 -5.475 29.576 1.00 52.28 189 ARG A C 1
ATOM 1541 O O . ARG A 1 189 ? 24.816 -5.933 28.738 1.00 52.28 189 ARG A O 1
ATOM 1548 N N . SER A 1 190 ? 24.182 -4.261 30.112 1.00 52.16 190 SER A N 1
ATOM 1549 C CA . SER A 1 190 ? 25.453 -3.515 30.254 1.00 52.16 190 SER A CA 1
ATOM 1550 C C . SER A 1 190 ? 25.203 -2.135 30.877 1.00 52.16 190 SER A C 1
ATOM 1552 O O . SER A 1 190 ? 25.409 -1.112 30.241 1.00 52.16 190 SER A O 1
ATOM 1554 N N . LEU A 1 191 ? 24.744 -2.088 32.129 1.00 49.66 191 LEU A N 1
ATOM 1555 C CA . LEU A 1 191 ? 24.785 -0.861 32.939 1.00 49.66 191 LEU A CA 1
ATOM 1556 C C . LEU A 1 191 ? 25.177 -1.196 34.381 1.00 49.66 191 LEU A C 1
ATOM 1558 O O . LEU A 1 191 ? 24.448 -0.892 35.311 1.00 49.66 191 LEU A O 1
ATOM 1562 N N . LEU A 1 192 ? 26.318 -1.860 34.567 1.00 48.81 192 LEU A N 1
ATOM 1563 C CA . LEU A 1 192 ? 26.976 -1.980 35.874 1.00 48.81 192 LEU A CA 1
ATOM 1564 C C . LEU A 1 192 ? 28.489 -2.129 35.681 1.00 48.81 192 LEU A C 1
ATOM 1566 O O . LEU A 1 192 ? 29.057 -3.164 35.992 1.00 48.81 192 LEU A O 1
ATOM 1570 N N . PHE A 1 193 ? 29.149 -1.108 35.140 1.00 50.50 193 PHE A N 1
ATOM 1571 C CA . PHE A 1 193 ? 30.605 -0.971 35.238 1.00 50.50 193 PHE A CA 1
ATOM 1572 C C . PHE A 1 193 ? 30.972 0.502 35.086 1.00 50.50 193 PHE A C 1
ATOM 1574 O O . PHE A 1 193 ? 31.399 0.895 34.018 1.00 50.50 193 PHE A O 1
ATOM 1581 N N . PHE A 1 194 ? 30.742 1.328 36.114 1.00 46.81 194 PHE A N 1
ATOM 1582 C CA . PHE A 1 194 ? 31.466 2.603 36.295 1.00 46.81 194 PHE A CA 1
ATOM 1583 C C . PHE A 1 194 ? 31.255 3.230 37.688 1.00 46.81 194 PHE A C 1
ATOM 1585 O O . PHE A 1 194 ? 31.089 4.433 37.814 1.00 46.81 194 PHE A O 1
ATOM 1592 N N . PHE A 1 195 ? 31.278 2.433 38.763 1.00 44.53 195 PHE A N 1
ATOM 1593 C CA . PHE A 1 195 ? 31.331 2.981 40.131 1.00 44.53 195 PHE A CA 1
ATOM 1594 C C . PHE A 1 195 ? 32.082 2.063 41.107 1.00 44.53 195 PHE A C 1
ATOM 1596 O O . PHE A 1 195 ? 31.595 1.734 42.180 1.00 44.53 195 PHE A O 1
ATOM 1603 N N . PHE A 1 196 ? 33.286 1.615 40.735 1.00 45.50 196 PHE A N 1
ATOM 1604 C CA . PHE A 1 196 ? 34.173 0.913 41.677 1.00 45.50 196 PHE A CA 1
ATOM 1605 C C . PHE A 1 196 ? 35.661 1.166 41.396 1.00 45.50 196 PHE A C 1
ATOM 1607 O O . PHE A 1 196 ? 36.462 0.243 41.346 1.00 45.50 196 PHE A O 1
ATOM 1614 N N . PHE A 1 197 ? 36.041 2.430 41.187 1.00 44.09 197 PHE A N 1
ATOM 1615 C CA . PHE A 1 197 ? 37.460 2.814 41.092 1.00 44.09 197 PHE A CA 1
ATOM 1616 C C . PHE A 1 197 ? 37.819 4.127 41.806 1.00 44.09 197 PHE A C 1
ATOM 1618 O O . PHE A 1 197 ? 38.847 4.723 41.513 1.00 44.09 197 PHE A O 1
ATOM 1625 N N . PHE A 1 198 ? 37.015 4.562 42.785 1.00 43.34 198 PHE A N 1
ATOM 1626 C CA . PHE A 1 198 ? 37.299 5.783 43.560 1.00 43.34 198 PHE A CA 1
ATOM 1627 C C . PHE A 1 198 ? 37.341 5.605 45.087 1.00 43.34 198 PHE A C 1
ATOM 1629 O O . PHE A 1 198 ? 37.264 6.587 45.816 1.00 43.34 198 PHE A O 1
ATOM 1636 N N . PHE A 1 199 ? 37.518 4.377 45.591 1.00 44.62 199 PHE A N 1
ATOM 1637 C CA . PHE A 1 199 ? 37.628 4.119 47.040 1.00 44.62 199 PHE A CA 1
ATOM 1638 C C . PHE A 1 199 ? 38.850 3.284 47.467 1.00 44.62 199 PHE A C 1
ATOM 1640 O O . PHE A 1 199 ? 38.821 2.660 48.521 1.00 44.62 199 PHE A O 1
ATOM 1647 N N . VAL A 1 200 ? 39.947 3.284 46.695 1.00 50.69 200 VAL A N 1
ATOM 1648 C CA . VAL A 1 200 ? 41.201 2.589 47.090 1.00 50.69 200 VAL A CA 1
ATOM 1649 C C . VAL A 1 200 ? 42.410 3.535 47.221 1.00 50.69 200 VAL A C 1
ATOM 1651 O O . VAL A 1 200 ? 43.543 3.092 47.318 1.00 50.69 200 VAL A O 1
ATOM 1654 N N . THR A 1 201 ? 42.213 4.854 47.306 1.00 50.25 201 THR A N 1
ATOM 1655 C CA . THR A 1 201 ? 43.328 5.804 47.547 1.00 50.25 201 THR A CA 1
ATOM 1656 C C . THR A 1 201 ? 43.142 6.704 48.765 1.00 50.25 201 THR A C 1
ATOM 1658 O O . THR A 1 201 ? 43.703 7.794 48.812 1.00 50.25 201 THR A O 1
ATOM 1661 N N . VAL A 1 202 ? 42.393 6.253 49.775 1.00 47.78 202 VAL A N 1
ATOM 1662 C CA . VAL A 1 202 ? 42.444 6.832 51.126 1.00 47.78 202 VAL A CA 1
ATOM 1663 C C . VAL A 1 202 ? 42.296 5.695 52.138 1.00 47.78 202 VAL A C 1
ATOM 1665 O O . VAL A 1 202 ? 41.179 5.272 52.413 1.00 47.78 202 VAL A O 1
ATOM 1668 N N . ILE A 1 203 ? 43.429 5.168 52.613 1.00 43.34 203 ILE A N 1
ATOM 1669 C CA . ILE A 1 203 ? 43.748 4.693 53.978 1.00 43.34 203 ILE A CA 1
ATOM 1670 C C . ILE A 1 203 ? 44.987 3.775 53.881 1.00 43.34 203 ILE A C 1
ATOM 1672 O O . ILE A 1 203 ? 44.920 2.710 53.271 1.00 43.34 203 ILE A O 1
ATOM 1676 N N . TYR A 1 204 ? 46.049 4.224 54.563 1.00 40.66 204 TYR A N 1
ATOM 1677 C CA . TYR A 1 204 ? 47.407 3.677 54.742 1.00 40.66 204 TYR A CA 1
ATOM 1678 C C . TYR A 1 204 ? 48.415 3.848 53.600 1.00 40.66 204 TYR A C 1
ATOM 1680 O O . TYR A 1 204 ? 48.371 3.091 52.610 1.00 40.66 204 TYR A O 1
#